Protein AF-A0A7J2HLM6-F1 (afdb_monomer_lite)

Radius of gyration: 28.19 Å; chains: 1; bounding box: 65×28×73 Å

Secondary structure (DSSP, 8-state):
-PPPPPHHHHHHHHHHHHHHHHHHHHHHTT--SSPPHHHHHHHHHHHHHHHHHHHHHHHHHTT-HHHHHHHHHHHHHHHHHHHHH-TT-HHHHHHHHHHHHHHHHHHHHTGGGSPPP-HHHHHHHHHHHHHHHHHHHHHHHHHTSPPHHHHHHHHHHHHHHHT-GGGGGGGTS-S---TT-TTTHHHHHHHHHHHHHHHT-HHHHTT-SSHHHHHHHHHHHHHHHT-HHHHTT---HHHHHHHHHHHHHTT-

pLDDT: mean 89.29, std 11.07, range [42.19, 98.69]

Structure (mmCIF, N/CA/C/O backbone):
data_AF-A0A7J2HLM6-F1
#
_entry.id   AF-A0A7J2HLM6-F1
#
loop_
_atom_site.group_PDB
_atom_site.id
_atom_site.type_symbol
_atom_site.label_atom_id
_atom_site.label_alt_id
_atom_site.label_comp_id
_atom_site.label_asym_id
_atom_site.label_entity_id
_atom_site.label_seq_id
_atom_site.pdbx_PDB_ins_code
_atom_site.Cartn_x
_atom_site.Cartn_y
_atom_site.Cartn_z
_atom_site.occupancy
_atom_site.B_iso_or_equiv
_atom_site.auth_seq_id
_atom_site.auth_comp_id
_atom_site.auth_asym_id
_atom_site.auth_atom_id
_atom_site.pdbx_PDB_model_num
ATOM 1 N N . MET A 1 1 ? -33.181 13.551 32.132 1.00 71.88 1 MET A N 1
ATOM 2 C CA . MET A 1 1 ? -32.217 13.842 33.215 1.00 71.88 1 MET A CA 1
ATOM 3 C C . MET A 1 1 ? -30.823 13.554 32.679 1.00 71.88 1 MET A C 1
ATOM 5 O O . MET A 1 1 ? -30.553 12.408 32.338 1.00 71.88 1 MET A O 1
ATOM 9 N N . ALA A 1 2 ? -29.988 14.577 32.490 1.00 76.94 2 ALA A N 1
ATOM 10 C CA . ALA A 1 2 ? -28.619 14.379 32.018 1.00 76.94 2 ALA A CA 1
ATOM 11 C C . ALA A 1 2 ? -27.806 13.699 33.130 1.00 76.94 2 ALA A C 1
ATOM 13 O O . ALA A 1 2 ? -27.741 14.218 34.244 1.00 76.94 2 ALA A O 1
ATOM 14 N N . ARG A 1 3 ? -27.237 12.515 32.865 1.00 87.50 3 ARG A N 1
ATOM 15 C CA . ARG A 1 3 ? -26.318 11.868 33.812 1.00 87.50 3 ARG A CA 1
ATOM 16 C C . ARG A 1 3 ? -24.961 12.552 33.725 1.00 87.50 3 ARG A C 1
ATOM 18 O O . ARG A 1 3 ? -24.439 12.738 32.630 1.00 87.50 3 ARG A O 1
ATOM 25 N N . TYR A 1 4 ? -24.384 12.871 34.877 1.00 95.44 4 TYR A N 1
ATOM 26 C CA . TYR A 1 4 ? -23.007 13.341 34.955 1.00 95.44 4 TYR A CA 1
ATOM 27 C C . TYR A 1 4 ? -22.050 12.231 34.494 1.00 95.44 4 TYR A C 1
ATOM 29 O O . TYR A 1 4 ? -22.127 11.102 34.984 1.00 95.44 4 TYR A O 1
ATOM 37 N N . ILE A 1 5 ? -21.177 12.540 33.534 1.00 96.62 5 ILE A N 1
ATOM 38 C CA . ILE A 1 5 ? -20.181 11.599 33.010 1.00 96.62 5 ILE A CA 1
ATOM 39 C C . ILE A 1 5 ? -18.924 11.697 33.885 1.00 96.62 5 ILE A C 1
ATOM 41 O O . ILE A 1 5 ? -18.374 12.792 34.019 1.00 96.62 5 ILE A O 1
ATOM 45 N N . PRO A 1 6 ? -18.431 10.591 34.472 1.00 97.06 6 PRO A N 1
ATOM 46 C CA . PRO A 1 6 ? -17.164 10.589 35.192 1.00 97.06 6 PRO A CA 1
ATOM 47 C C . PRO A 1 6 ? -16.022 11.134 34.326 1.00 97.06 6 PRO A C 1
ATOM 49 O O . PRO A 1 6 ? -15.869 10.732 33.172 1.00 97.06 6 PRO A O 1
ATOM 52 N N . ALA A 1 7 ? -15.168 11.988 34.895 1.00 97.19 7 ALA A N 1
ATOM 53 C CA . ALA A 1 7 ? -14.055 12.610 34.167 1.00 97.19 7 ALA A CA 1
ATOM 54 C C . ALA A 1 7 ? -13.120 11.580 33.496 1.00 97.19 7 ALA A C 1
ATOM 56 O O . ALA A 1 7 ? -12.618 11.808 32.399 1.00 97.19 7 ALA A O 1
ATOM 57 N N . SER A 1 8 ? -12.940 10.410 34.118 1.00 96.06 8 SER A N 1
ATOM 58 C CA . SER A 1 8 ? -12.154 9.300 33.558 1.00 96.06 8 SER A CA 1
ATOM 59 C C . SER A 1 8 ? -12.780 8.695 32.296 1.00 96.06 8 SER A C 1
ATOM 61 O O . SER A 1 8 ? -12.057 8.381 31.354 1.00 96.06 8 SER A O 1
ATOM 63 N N . LEU A 1 9 ? -14.111 8.580 32.232 1.00 96.25 9 LEU A N 1
ATOM 64 C CA . LEU A 1 9 ? -14.810 8.151 31.017 1.00 96.25 9 LEU A CA 1
ATOM 65 C C . LEU A 1 9 ? -14.769 9.232 29.934 1.00 96.25 9 LEU A C 1
ATOM 67 O O . LEU A 1 9 ? -14.608 8.907 28.761 1.00 96.25 9 LEU A O 1
ATOM 71 N N . MET A 1 10 ? -14.842 10.509 30.320 1.00 97.31 10 MET A N 1
ATOM 72 C CA . MET A 1 10 ? -14.692 11.618 29.376 1.00 97.31 10 MET A CA 1
ATOM 73 C C . MET A 1 10 ? -13.304 11.621 28.717 1.00 97.31 10 MET A C 1
ATOM 75 O O . MET A 1 10 ? -13.200 11.810 27.508 1.00 97.31 10 MET A O 1
ATOM 79 N N . ALA A 1 11 ? -12.241 11.334 29.476 1.00 96.31 11 ALA A N 1
ATOM 80 C CA . ALA A 1 11 ? -10.895 11.187 28.921 1.00 96.31 11 ALA A CA 1
ATOM 81 C C . ALA A 1 11 ? -10.819 10.062 27.871 1.00 96.31 11 ALA A C 1
ATOM 83 O O . ALA A 1 11 ? -10.250 10.261 26.800 1.00 96.31 11 ALA A O 1
ATOM 84 N N . ILE A 1 12 ? -11.449 8.908 28.135 1.00 95.81 12 ILE A N 1
ATOM 85 C CA . ILE A 1 12 ? -11.520 7.795 27.171 1.00 95.81 12 ILE A CA 1
ATOM 86 C C . ILE A 1 12 ? -12.251 8.224 25.892 1.00 95.81 12 ILE A C 1
ATOM 88 O O . ILE A 1 12 ? -11.757 7.970 24.795 1.00 95.81 12 ILE A O 1
ATOM 92 N N . VAL A 1 13 ? -13.393 8.908 26.021 1.00 97.31 13 VAL A N 1
ATOM 93 C CA . VAL A 1 13 ? -14.163 9.426 24.877 1.00 97.31 13 VAL A CA 1
ATOM 94 C C . VAL A 1 13 ? -13.301 10.338 24.006 1.00 97.31 13 VAL A C 1
ATOM 96 O O . VAL A 1 13 ? -13.258 10.153 22.792 1.00 97.31 13 VAL A O 1
ATOM 99 N N . LEU A 1 14 ? -12.588 11.291 24.612 1.00 97.00 14 LEU A N 1
ATOM 100 C CA . LEU A 1 14 ? -11.733 12.225 23.878 1.00 97.00 14 LEU A CA 1
ATOM 101 C C . LEU A 1 14 ? -10.601 11.506 23.138 1.00 97.00 14 LEU A C 1
ATOM 103 O O . LEU A 1 14 ? -10.357 11.806 21.974 1.00 97.00 14 LEU A O 1
ATOM 107 N N . ILE A 1 15 ? -9.956 10.524 23.775 1.00 95.50 15 ILE A N 1
ATOM 108 C CA . ILE A 1 15 ? -8.895 9.723 23.146 1.00 95.50 15 ILE A CA 1
ATOM 109 C C . ILE A 1 15 ? -9.439 8.937 21.950 1.00 95.50 15 ILE A C 1
ATOM 111 O O . ILE A 1 15 ? -8.809 8.901 20.894 1.00 95.50 15 ILE A O 1
ATOM 115 N N . PHE A 1 16 ? -10.616 8.328 22.093 1.00 96.00 16 PHE A N 1
ATOM 116 C CA . PHE A 1 16 ? -11.238 7.554 21.022 1.00 96.00 16 PHE A CA 1
ATOM 117 C C . PHE A 1 16 ? -11.632 8.450 19.845 1.00 96.00 16 PHE A C 1
ATOM 119 O O . PHE A 1 16 ? -11.322 8.123 18.703 1.00 96.00 16 PHE A O 1
ATOM 126 N N . LEU A 1 17 ? -12.247 9.607 20.102 1.00 96.44 17 LEU A N 1
ATOM 127 C CA . LEU A 1 17 ? -12.588 10.562 19.045 1.00 96.44 17 LEU A CA 1
ATOM 128 C C . LEU A 1 17 ? -11.339 11.103 18.346 1.00 96.44 17 LEU A C 1
ATOM 130 O O . LEU A 1 17 ? -11.288 11.099 17.118 1.00 96.44 17 LEU A O 1
ATOM 134 N N . ALA A 1 18 ? -10.316 11.499 19.109 1.00 95.50 18 ALA A N 1
ATOM 135 C CA . ALA A 1 18 ? -9.051 11.969 18.556 1.00 95.50 18 ALA A CA 1
ATOM 136 C C . ALA A 1 18 ? -8.409 10.907 17.655 1.00 95.50 18 ALA A C 1
ATOM 138 O O . ALA A 1 18 ? -7.964 11.231 16.559 1.00 95.50 18 ALA A O 1
ATOM 139 N N . ARG A 1 19 ? -8.427 9.632 18.063 1.00 92.25 19 ARG A N 1
ATOM 140 C CA . ARG A 1 19 ? -7.933 8.521 17.239 1.00 92.25 19 ARG A CA 1
ATOM 141 C C . ARG A 1 19 ? -8.772 8.267 15.996 1.00 92.25 19 ARG A C 1
ATOM 143 O O . ARG A 1 19 ? -8.201 8.088 14.928 1.00 92.25 19 ARG A O 1
ATOM 150 N N . GLY A 1 20 ? -10.098 8.265 16.110 1.00 91.75 20 GLY A N 1
ATOM 151 C CA . GLY A 1 20 ? -10.986 8.077 14.961 1.00 91.75 20 GLY A CA 1
ATOM 152 C C . GLY A 1 20 ? -10.791 9.161 13.896 1.00 91.75 20 GLY A C 1
ATOM 153 O O . GLY A 1 20 ? -10.736 8.844 12.707 1.00 91.75 20 GLY A O 1
ATOM 154 N N . ILE A 1 21 ? -10.626 10.416 14.332 1.00 93.06 21 ILE A N 1
ATOM 155 C CA . ILE A 1 21 ? -10.331 11.569 13.469 1.00 93.06 21 ILE A CA 1
ATOM 156 C C . ILE A 1 21 ? -8.915 11.478 12.904 1.00 93.06 21 ILE A C 1
ATOM 158 O O . ILE A 1 21 ? -8.738 11.674 11.709 1.00 93.06 21 ILE A O 1
ATOM 162 N N . TYR A 1 22 ? -7.919 11.159 13.735 1.00 92.00 22 TYR A N 1
ATOM 163 C CA . TYR A 1 22 ? -6.534 11.000 13.296 1.00 92.00 22 TYR A CA 1
ATOM 164 C C . TYR A 1 22 ? -6.423 9.944 12.198 1.00 92.00 22 TYR A C 1
ATOM 166 O O . TYR A 1 22 ? -5.854 10.227 11.155 1.00 92.00 22 TYR A O 1
ATOM 174 N N . TRP A 1 23 ? -7.040 8.772 12.376 1.00 87.25 23 TRP A N 1
ATOM 175 C CA . TRP A 1 23 ? -7.075 7.742 11.340 1.00 87.25 23 TRP A CA 1
ATOM 176 C C . TRP A 1 23 ? -7.741 8.239 10.055 1.00 87.25 23 TRP A C 1
ATOM 178 O O . TRP A 1 23 ? -7.174 8.064 8.981 1.00 87.25 23 TRP A O 1
ATOM 188 N N . ALA A 1 24 ? -8.894 8.909 10.152 1.00 88.19 24 ALA A N 1
ATOM 189 C CA . ALA A 1 24 ? -9.566 9.469 8.980 1.00 88.19 24 ALA A CA 1
ATOM 190 C C . ALA A 1 24 ? -8.690 10.503 8.251 1.00 88.19 24 ALA A C 1
ATOM 192 O O . ALA A 1 24 ? -8.602 10.472 7.028 1.00 88.19 24 ALA A O 1
ATOM 193 N N . TYR A 1 25 ? -8.010 11.377 8.997 1.00 89.62 25 TYR A N 1
ATOM 194 C CA . TYR A 1 25 ? -7.119 12.407 8.466 1.00 89.62 25 TYR A CA 1
ATOM 195 C C . TYR A 1 25 ? -5.863 11.806 7.826 1.00 89.62 25 TYR A C 1
ATOM 197 O O . TYR A 1 25 ? -5.583 12.059 6.657 1.00 89.62 25 TYR A O 1
ATOM 205 N N . THR A 1 26 ? -5.135 10.960 8.561 1.00 83.00 26 THR A N 1
ATOM 206 C CA . THR A 1 26 ? -3.913 10.309 8.078 1.00 83.00 26 THR A CA 1
ATOM 207 C C . THR A 1 26 ? -4.185 9.526 6.812 1.00 83.00 26 THR A C 1
ATOM 209 O O . THR A 1 26 ? -3.366 9.561 5.904 1.00 83.00 26 THR A O 1
ATOM 212 N N . PHE A 1 27 ? -5.332 8.854 6.724 1.00 80.25 27 PHE A N 1
ATOM 213 C CA . PHE A 1 27 ? -5.693 8.167 5.501 1.00 80.25 27 PHE A CA 1
ATOM 214 C C . PHE A 1 27 ? -6.235 9.088 4.399 1.00 80.25 27 PHE A C 1
ATOM 216 O O . PHE A 1 27 ? -6.052 8.772 3.228 1.00 80.25 27 PHE A O 1
ATOM 223 N N . SER A 1 28 ? -6.856 10.227 4.730 1.00 80.94 28 SER A N 1
ATOM 224 C CA . SER A 1 28 ? -7.301 11.187 3.711 1.00 80.94 28 SER A CA 1
ATOM 225 C C . SER A 1 28 ? -6.143 11.745 2.881 1.00 80.94 28 SER A C 1
ATOM 227 O O . SER A 1 28 ? -6.300 11.948 1.682 1.00 80.94 28 SER A O 1
ATOM 229 N N . ASP A 1 29 ? -4.958 11.869 3.488 1.00 77.19 29 ASP A N 1
ATOM 230 C CA . ASP A 1 29 ? -3.729 12.300 2.815 1.00 77.19 29 ASP A CA 1
ATOM 231 C C . ASP A 1 29 ? -3.226 11.305 1.749 1.00 77.19 29 ASP A C 1
ATOM 233 O O . ASP A 1 29 ? -2.268 11.621 1.039 1.00 77.19 29 ASP A O 1
ATOM 237 N N . TYR A 1 30 ? -3.809 10.104 1.651 1.00 70.56 30 TYR A N 1
ATOM 238 C CA . TYR A 1 30 ? -3.483 9.122 0.611 1.00 70.56 30 TYR A CA 1
ATOM 239 C C . TYR A 1 30 ? -4.348 9.266 -0.645 1.00 70.56 30 TYR A C 1
ATOM 241 O O . TYR A 1 30 ? -4.050 8.614 -1.641 1.00 70.56 30 TYR A O 1
ATOM 249 N N . PHE A 1 31 ? -5.388 10.104 -0.625 1.00 71.12 31 PHE A N 1
ATOM 250 C CA . PHE A 1 31 ? -6.245 10.309 -1.789 1.00 71.12 31 PHE A CA 1
ATOM 251 C C . PHE A 1 31 ? -5.859 11.580 -2.537 1.00 71.12 31 PHE A C 1
ATOM 253 O O . PHE A 1 31 ? -6.086 12.693 -2.061 1.00 71.12 31 PHE A O 1
ATOM 260 N N . GLU A 1 32 ? -5.329 11.411 -3.744 1.00 69.62 32 GLU A N 1
ATOM 261 C CA . GLU A 1 32 ? -5.215 12.484 -4.728 1.00 69.62 32 GLU A CA 1
ATOM 262 C C . GLU A 1 32 ? -6.253 12.269 -5.837 1.00 69.62 32 GLU A C 1
ATOM 264 O O . GLU A 1 32 ? -6.505 11.151 -6.272 1.00 69.62 32 GLU A O 1
ATOM 269 N N . SER A 1 33 ? -6.900 13.351 -6.275 1.00 64.75 33 SER A N 1
ATOM 270 C CA . SER A 1 33 ? -7.858 13.318 -7.387 1.00 64.75 33 SER A CA 1
ATOM 271 C C . SER A 1 33 ? -7.135 13.024 -8.712 1.00 64.75 33 SER A C 1
ATOM 273 O O . SER A 1 33 ? -6.090 13.636 -8.949 1.00 64.75 33 SER A O 1
ATOM 275 N N . PRO A 1 34 ? -7.722 12.241 -9.644 1.00 70.00 34 PRO A N 1
ATOM 276 C CA . PRO A 1 34 ? -9.113 11.762 -9.683 1.00 70.00 34 PRO A CA 1
ATOM 277 C C . PRO A 1 34 ? -9.361 10.426 -8.963 1.00 70.00 34 PRO A C 1
ATOM 279 O O . PRO A 1 34 ? -8.534 9.529 -9.004 1.00 70.00 34 PRO A O 1
ATOM 282 N N . TRP A 1 35 ? -10.553 10.292 -8.369 1.00 64.31 35 TRP A N 1
ATOM 283 C CA . TRP A 1 35 ? -10.978 9.095 -7.637 1.00 64.31 35 TRP A CA 1
ATOM 284 C C . TRP A 1 35 ? -11.283 7.926 -8.580 1.00 64.31 35 TRP A C 1
ATOM 286 O O . TRP A 1 35 ? -12.197 8.010 -9.407 1.00 64.31 35 TRP A O 1
ATOM 296 N N . GLU A 1 36 ? -10.588 6.811 -8.404 1.00 71.44 36 GLU A N 1
ATOM 297 C CA . GLU A 1 36 ? -10.887 5.539 -9.051 1.00 71.44 36 GLU A CA 1
ATOM 298 C C . GLU A 1 36 ? -11.655 4.591 -8.113 1.00 71.44 36 GLU A C 1
ATOM 300 O O . GLU A 1 36 ? -11.821 4.829 -6.916 1.00 71.44 36 GLU A O 1
ATOM 305 N N . PHE A 1 37 ? -12.148 3.469 -8.648 1.00 71.25 37 PHE A N 1
ATOM 306 C CA . PHE A 1 37 ? -12.890 2.473 -7.862 1.00 71.25 37 PHE A CA 1
ATOM 307 C C . PHE A 1 37 ? -12.094 1.961 -6.647 1.00 71.25 37 PHE A C 1
ATOM 309 O O . PHE A 1 37 ? -12.677 1.704 -5.593 1.00 71.25 37 PHE A O 1
ATOM 316 N N . GLY A 1 38 ? -10.765 1.857 -6.773 1.00 69.81 38 GLY A N 1
ATOM 317 C CA . GLY A 1 38 ? -9.878 1.498 -5.664 1.00 69.81 38 GLY A CA 1
ATOM 318 C C . GLY A 1 38 ? -9.973 2.481 -4.497 1.00 69.81 38 GLY A C 1
ATOM 319 O O . GLY A 1 38 ? -10.054 2.054 -3.345 1.00 69.81 38 GLY A O 1
ATOM 320 N N . ASP A 1 39 ? -10.087 3.777 -4.785 1.00 73.56 39 ASP A N 1
ATOM 321 C CA . ASP A 1 39 ? -10.144 4.814 -3.757 1.00 73.56 39 ASP A CA 1
ATOM 322 C C . ASP A 1 39 ? -11.441 4.746 -2.951 1.00 73.56 39 ASP A C 1
ATOM 324 O O . ASP A 1 39 ? -11.434 4.952 -1.740 1.00 73.56 39 ASP A O 1
ATOM 328 N N . ILE A 1 40 ? -12.553 4.368 -3.590 1.00 80.31 40 ILE A N 1
ATOM 329 C CA . ILE A 1 40 ? -13.834 4.150 -2.903 1.00 80.31 40 ILE A CA 1
ATOM 330 C C . ILE A 1 40 ? -13.715 2.995 -1.904 1.00 80.31 40 ILE A C 1
ATOM 332 O O . ILE A 1 40 ? -14.196 3.101 -0.775 1.00 80.31 40 ILE A O 1
ATOM 336 N N . VAL A 1 41 ? -13.066 1.893 -2.294 1.00 78.94 41 VAL A N 1
ATOM 337 C CA . VAL A 1 41 ? -12.871 0.729 -1.414 1.00 78.94 41 VAL A CA 1
ATOM 338 C C . VAL A 1 41 ? -11.993 1.099 -0.219 1.00 78.94 41 VAL A C 1
ATOM 340 O O . VAL A 1 41 ? -12.332 0.770 0.920 1.00 78.94 41 VAL A O 1
ATOM 343 N N . VAL A 1 42 ? -10.904 1.833 -0.453 1.00 78.81 42 VAL A N 1
ATOM 344 C CA . VAL A 1 42 ? -10.025 2.313 0.622 1.00 78.81 42 VAL A CA 1
ATOM 345 C C . VAL A 1 42 ? -10.767 3.310 1.521 1.00 78.81 42 VAL A C 1
ATOM 347 O O . VAL A 1 42 ? -10.678 3.210 2.742 1.00 78.81 42 VAL A O 1
ATOM 350 N N . LEU A 1 43 ? -11.582 4.211 0.967 1.00 83.19 43 LEU A N 1
ATOM 351 C CA . LEU A 1 43 ? -12.401 5.146 1.744 1.00 83.19 43 LEU A CA 1
ATOM 352 C C . LEU A 1 43 ? -13.399 4.415 2.646 1.00 83.19 43 LEU A C 1
ATOM 354 O O . LEU A 1 43 ? -13.520 4.739 3.828 1.00 83.19 43 LEU A O 1
ATOM 358 N N . LEU A 1 44 ? -14.081 3.394 2.123 1.00 83.50 44 LEU A N 1
ATOM 359 C CA . LEU A 1 44 ? -14.974 2.547 2.915 1.00 83.50 44 LEU A CA 1
ATOM 360 C C . LEU A 1 44 ? -14.219 1.836 4.039 1.00 83.50 44 LEU A C 1
ATOM 362 O O . LEU A 1 44 ? -14.700 1.807 5.172 1.00 83.50 44 LEU A O 1
ATOM 366 N N . PHE A 1 45 ? -13.024 1.315 3.756 1.00 82.50 45 PHE A N 1
ATOM 367 C CA . PHE A 1 45 ? -12.162 0.707 4.765 1.00 82.50 45 PHE A CA 1
ATOM 368 C C . PHE A 1 45 ? -11.828 1.698 5.889 1.00 82.50 45 PHE A C 1
ATOM 370 O O . PHE A 1 45 ? -11.988 1.370 7.065 1.00 82.50 45 PHE A O 1
ATOM 377 N N . ILE A 1 46 ? -11.448 2.930 5.548 1.00 85.31 46 ILE A N 1
ATOM 378 C CA . ILE A 1 46 ? -11.125 3.987 6.518 1.00 85.31 46 ILE A CA 1
ATOM 379 C C . ILE A 1 46 ? -12.337 4.336 7.371 1.00 85.31 46 ILE A C 1
ATOM 381 O O . ILE A 1 46 ? -12.228 4.408 8.593 1.00 85.31 46 ILE A O 1
ATOM 385 N N . LEU A 1 47 ? -13.506 4.510 6.751 1.00 87.06 47 LEU A N 1
ATOM 386 C CA . LEU A 1 47 ? -14.742 4.806 7.471 1.00 87.06 47 LEU A CA 1
ATOM 387 C C . LEU A 1 47 ? -15.096 3.689 8.454 1.00 87.06 47 LEU A C 1
ATOM 389 O O . LEU A 1 47 ? -15.480 3.973 9.590 1.00 87.06 47 LEU A O 1
ATOM 393 N N . VAL A 1 48 ? -14.916 2.427 8.057 1.00 87.69 48 VAL A N 1
ATOM 394 C CA . VAL A 1 48 ? -15.120 1.277 8.942 1.00 87.69 48 VAL A CA 1
ATOM 395 C C . VAL A 1 48 ? -14.127 1.312 10.108 1.00 87.69 48 VAL A C 1
ATOM 397 O O . VAL A 1 48 ? -14.556 1.232 11.260 1.00 87.69 48 VAL A O 1
ATOM 400 N N . VAL A 1 49 ? -12.834 1.523 9.848 1.00 87.12 49 VAL A N 1
ATOM 401 C CA . VAL A 1 49 ? -11.797 1.610 10.891 1.00 87.12 49 VAL A CA 1
ATOM 402 C C . VAL A 1 49 ? -12.066 2.761 11.865 1.00 87.12 49 VAL A C 1
ATOM 404 O O . VAL A 1 49 ? -12.090 2.551 13.077 1.00 87.12 49 VAL A O 1
ATOM 407 N N . SER A 1 50 ? -12.357 3.964 11.368 1.00 90.25 50 SER A N 1
ATOM 408 C CA . SER A 1 50 ? -12.703 5.120 12.202 1.00 90.25 50 SER A CA 1
ATOM 409 C C . SER A 1 50 ? -13.989 4.893 13.002 1.00 90.25 50 SER A C 1
ATOM 411 O O . SER A 1 50 ? -14.077 5.307 14.163 1.00 90.25 50 SER A O 1
ATOM 413 N N . SER A 1 51 ? -14.977 4.189 12.438 1.00 91.38 51 SER A N 1
ATOM 414 C CA . SER A 1 51 ? -16.228 3.882 13.142 1.00 91.38 51 SER A CA 1
ATOM 415 C C . SER A 1 51 ? -16.006 3.018 14.387 1.00 91.38 51 SER A C 1
ATOM 417 O O . SER A 1 51 ? -16.693 3.224 15.392 1.00 91.38 51 SER A O 1
ATOM 419 N N . PHE A 1 52 ? -14.995 2.139 14.387 1.00 91.69 52 PHE A N 1
ATOM 420 C CA . PHE A 1 52 ? -14.646 1.337 15.561 1.00 91.69 52 PHE A CA 1
ATOM 421 C C . PHE A 1 52 ? -14.173 2.172 16.755 1.00 91.69 52 PHE A C 1
ATOM 423 O O . PHE A 1 52 ? -14.241 1.691 17.881 1.00 91.69 52 PHE A O 1
ATOM 430 N N . TYR A 1 53 ? -13.760 3.425 16.547 1.00 94.50 53 TYR A N 1
ATOM 431 C CA . TYR A 1 53 ? -13.413 4.359 17.621 1.00 94.50 53 TYR A CA 1
ATOM 432 C C . TYR A 1 53 ? -14.570 5.294 17.984 1.00 94.50 53 TYR A C 1
ATOM 434 O O . TYR A 1 53 ? -14.834 5.546 19.162 1.00 94.50 53 TYR A O 1
ATOM 442 N N . ILE A 1 54 ? -15.310 5.771 16.981 1.00 94.81 54 ILE A N 1
ATOM 443 C CA . ILE A 1 54 ? -16.410 6.722 17.181 1.00 94.81 54 ILE A CA 1
ATOM 444 C C . ILE A 1 54 ? -17.613 6.045 17.861 1.00 94.81 54 ILE A C 1
ATOM 446 O O . ILE A 1 54 ? -18.207 6.617 18.776 1.00 94.81 54 ILE A O 1
ATOM 450 N N . ILE A 1 55 ? -17.965 4.812 17.478 1.00 95.38 55 ILE A N 1
ATOM 451 C CA . ILE A 1 55 ? -19.136 4.102 18.023 1.00 95.38 55 ILE A CA 1
ATOM 452 C C . ILE A 1 55 ? -19.000 3.820 19.533 1.00 95.38 55 ILE A C 1
ATOM 454 O O . ILE A 1 55 ? -19.941 4.143 20.270 1.00 95.38 55 ILE A O 1
ATOM 458 N N . PRO A 1 56 ? -17.876 3.276 20.050 1.00 96.12 56 PRO A N 1
ATOM 459 C CA . PRO A 1 56 ? -17.700 3.114 21.490 1.00 96.12 56 PRO A CA 1
ATOM 460 C C . PRO A 1 56 ? -17.732 4.446 22.239 1.00 96.12 56 PRO A C 1
ATOM 462 O O . PRO A 1 56 ? -18.375 4.522 23.283 1.00 96.12 56 PRO A O 1
ATOM 465 N N . ALA A 1 57 ? -17.112 5.502 21.696 1.00 96.88 57 ALA A N 1
ATOM 466 C CA . ALA A 1 57 ? -17.133 6.835 22.298 1.00 96.88 57 ALA A CA 1
ATOM 467 C C . ALA A 1 57 ? -18.569 7.362 22.459 1.00 96.88 57 ALA A C 1
ATOM 469 O O . ALA A 1 57 ? -18.958 7.785 23.549 1.00 96.88 57 ALA A O 1
ATOM 470 N N . MET A 1 58 ? -19.392 7.247 21.412 1.00 96.06 58 MET A N 1
ATOM 471 C CA . MET A 1 58 ? -20.811 7.612 21.469 1.00 96.06 58 MET A CA 1
ATOM 472 C C . MET A 1 58 ? -21.593 6.747 22.465 1.00 96.06 58 MET A C 1
ATOM 474 O O . MET A 1 58 ? -22.431 7.261 23.205 1.00 96.06 58 MET A O 1
ATOM 478 N N . GLY A 1 59 ? -21.298 5.446 22.535 1.00 95.50 59 GLY A N 1
ATOM 479 C CA . GLY A 1 59 ? -21.894 4.552 23.528 1.00 95.50 59 GLY A CA 1
ATOM 480 C C . GLY A 1 59 ? -21.533 4.931 24.966 1.00 95.50 59 GLY A C 1
ATOM 481 O O . GLY A 1 59 ? -22.405 4.919 25.834 1.00 95.50 59 GLY A O 1
ATOM 482 N N . ILE A 1 60 ? -20.281 5.327 25.218 1.00 96.69 60 ILE A N 1
ATOM 483 C CA . ILE A 1 60 ? -19.832 5.812 26.529 1.00 96.69 60 ILE A CA 1
ATOM 484 C C . ILE A 1 60 ? -20.528 7.126 26.880 1.00 96.69 60 ILE A C 1
ATOM 486 O O . ILE A 1 60 ? -21.061 7.232 27.978 1.00 96.69 60 ILE A O 1
ATOM 490 N N . LEU A 1 61 ? -20.617 8.089 25.958 1.00 96.12 61 LEU A N 1
ATOM 491 C CA . LEU A 1 61 ? -21.323 9.357 26.195 1.00 96.12 61 LEU A CA 1
ATOM 492 C C . LEU A 1 61 ? -22.796 9.160 26.581 1.00 96.12 61 LEU A C 1
ATOM 494 O O . LEU A 1 61 ? -23.342 9.911 27.386 1.00 96.12 61 LEU A O 1
ATOM 498 N N . GLN A 1 62 ? -23.437 8.136 26.021 1.00 95.38 62 GLN A N 1
ATOM 499 C CA . GLN A 1 62 ? -24.831 7.802 26.304 1.00 95.38 62 GLN A CA 1
ATOM 500 C C . GLN A 1 62 ? -25.008 6.867 27.516 1.00 95.38 62 GLN A C 1
ATOM 502 O O . GLN A 1 62 ? -26.142 6.542 27.873 1.00 95.38 62 GLN A O 1
ATOM 507 N N . GLY A 1 63 ? -23.922 6.400 28.142 1.00 95.44 63 GLY A N 1
ATOM 508 C CA . GLY A 1 63 ? -23.971 5.411 29.223 1.00 95.44 63 GLY A CA 1
ATOM 509 C C . GLY A 1 63 ? -24.533 4.055 28.792 1.00 95.44 63 GLY A C 1
ATOM 510 O O . GLY A 1 63 ? -25.182 3.374 29.587 1.00 95.44 63 GLY A O 1
ATOM 511 N N . ARG A 1 64 ? -24.312 3.663 27.534 1.00 96.06 64 ARG A N 1
ATOM 512 C CA . ARG A 1 64 ? -24.806 2.413 26.939 1.00 96.06 64 ARG A CA 1
ATOM 513 C C . ARG A 1 64 ? -23.807 1.277 27.099 1.00 96.06 64 ARG A C 1
ATOM 515 O O . ARG A 1 64 ? -22.599 1.465 26.944 1.00 96.06 64 ARG A O 1
ATOM 522 N N . LYS A 1 65 ? -24.311 0.068 27.350 1.00 94.56 65 LYS A N 1
ATOM 523 C CA . LYS A 1 65 ? -23.468 -1.098 27.644 1.00 94.56 65 LYS A CA 1
ATOM 524 C C . LYS A 1 65 ? -22.642 -1.557 26.442 1.00 94.56 65 LYS A C 1
ATOM 526 O O . LYS A 1 65 ? -21.522 -2.023 26.637 1.00 94.56 65 LYS A O 1
ATOM 531 N N . TYR A 1 66 ? -23.135 -1.383 25.208 1.00 94.81 66 TYR A N 1
ATOM 532 C CA . TYR A 1 66 ? -22.319 -1.666 24.018 1.00 94.81 66 TYR A CA 1
ATOM 533 C C . TYR A 1 66 ? -21.063 -0.788 23.974 1.00 94.81 66 TYR A C 1
ATOM 535 O O . TYR A 1 66 ? -20.008 -1.277 23.590 1.00 94.81 66 TYR A O 1
ATOM 543 N N . GLY A 1 67 ? -21.142 0.477 24.412 1.00 95.31 67 GLY A N 1
ATOM 544 C CA . GLY A 1 67 ? -19.996 1.387 24.421 1.00 95.31 67 GLY A CA 1
ATOM 545 C C . GLY A 1 67 ? -18.856 0.849 25.281 1.00 95.31 67 GLY A C 1
ATOM 546 O O . GLY A 1 67 ? -17.712 0.816 24.843 1.00 95.31 67 GLY A O 1
ATOM 547 N N . TYR A 1 68 ? -19.197 0.329 26.463 1.00 95.94 68 TYR A N 1
ATOM 548 C CA . TYR A 1 68 ? -18.260 -0.347 27.359 1.00 95.94 68 TYR A CA 1
ATOM 549 C C . TYR A 1 68 ? -17.614 -1.582 26.717 1.00 95.94 68 TYR A C 1
ATOM 551 O O . TYR A 1 68 ? -16.389 -1.690 26.687 1.00 95.94 68 TYR A O 1
ATOM 559 N N . TYR A 1 69 ? -18.419 -2.511 26.187 1.00 95.12 69 TYR A N 1
ATOM 560 C CA . TYR A 1 69 ? -17.890 -3.759 25.629 1.00 95.12 69 TYR A CA 1
ATOM 561 C C . TYR A 1 69 ? -17.043 -3.533 24.379 1.00 95.12 69 TYR A C 1
ATOM 563 O O . TYR A 1 69 ? -15.990 -4.150 24.242 1.00 95.12 69 TYR A O 1
ATOM 571 N N . LEU A 1 70 ? -17.463 -2.628 23.493 1.00 94.38 70 LEU A N 1
ATOM 572 C CA . LEU A 1 70 ? -16.684 -2.302 22.304 1.00 94.38 70 LEU A CA 1
ATOM 573 C C . LEU A 1 70 ? -15.391 -1.575 22.659 1.00 94.38 70 LEU A C 1
ATOM 575 O O . LEU A 1 70 ? -14.365 -1.867 22.061 1.00 94.38 70 LEU A O 1
ATOM 579 N N . ALA A 1 71 ? -15.404 -0.683 23.653 1.00 95.88 71 ALA A N 1
ATOM 580 C CA . ALA A 1 71 ? -14.178 -0.035 24.103 1.00 95.88 71 ALA A CA 1
ATOM 581 C C . ALA A 1 71 ? -13.179 -1.053 24.674 1.00 95.88 71 ALA A C 1
ATOM 583 O O . ALA A 1 71 ? -12.003 -1.008 24.323 1.00 95.88 71 ALA A O 1
ATOM 584 N N . LEU A 1 72 ? -13.640 -2.017 25.481 1.00 95.19 72 LEU A N 1
ATOM 585 C CA . LEU A 1 72 ? -12.787 -3.106 25.971 1.00 95.19 72 LEU A CA 1
ATOM 586 C C . LEU A 1 72 ? -12.235 -3.974 24.837 1.00 95.19 72 LEU A C 1
ATOM 588 O O . LEU A 1 72 ? -11.051 -4.311 24.846 1.00 95.19 72 LEU A O 1
ATOM 592 N N . PHE A 1 73 ? -13.082 -4.331 23.871 1.00 93.12 73 PHE A N 1
ATOM 593 C CA . PHE A 1 73 ? -12.683 -5.106 22.701 1.00 93.12 73 PHE A CA 1
ATOM 594 C C . PHE A 1 73 ? -11.602 -4.379 21.892 1.00 93.12 73 PHE A C 1
ATOM 596 O O . PHE A 1 73 ? -10.551 -4.955 21.623 1.00 93.12 73 PHE A O 1
ATOM 603 N N . MET A 1 74 ? -11.809 -3.095 21.594 1.00 93.56 74 MET A N 1
ATOM 604 C CA . MET A 1 74 ? -10.846 -2.285 20.846 1.00 93.56 74 MET A CA 1
ATOM 605 C C . MET A 1 74 ? -9.512 -2.146 21.577 1.00 93.56 74 MET A C 1
ATOM 607 O O . MET A 1 74 ? -8.467 -2.391 20.981 1.00 93.56 74 MET A O 1
ATOM 611 N N . LEU A 1 75 ? -9.527 -1.847 22.879 1.00 93.25 75 LEU A N 1
ATOM 612 C CA . LEU A 1 75 ? -8.296 -1.769 23.676 1.00 93.25 75 LEU A CA 1
ATOM 613 C C . LEU A 1 75 ? -7.535 -3.103 23.701 1.00 93.25 75 LEU A C 1
ATOM 615 O O . LEU A 1 75 ? -6.306 -3.111 23.726 1.00 93.25 75 LEU A O 1
ATOM 619 N N . SER A 1 76 ? -8.257 -4.225 23.665 1.00 91.19 76 SER A N 1
ATOM 620 C CA . SER A 1 76 ? -7.664 -5.567 23.650 1.00 91.19 76 SER A CA 1
ATOM 621 C C . SER A 1 76 ? -7.019 -5.909 2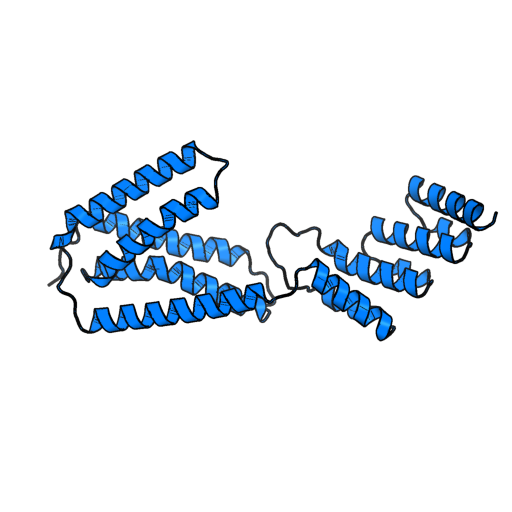2.301 1.00 91.19 76 SER A C 1
ATOM 623 O O . SER A 1 76 ? -6.023 -6.626 22.278 1.00 91.19 76 SER A O 1
ATOM 625 N N . LEU A 1 77 ? -7.545 -5.386 21.187 1.00 89.81 77 LEU A N 1
ATOM 626 C CA . LEU A 1 77 ? -6.962 -5.560 19.850 1.00 89.81 77 LEU A CA 1
ATOM 627 C C . LEU A 1 77 ? -5.737 -4.673 19.605 1.00 89.81 77 LEU A C 1
ATOM 629 O O . LEU A 1 77 ? -4.821 -5.069 18.885 1.00 89.81 77 LEU A O 1
ATOM 633 N N . GLU A 1 78 ? -5.694 -3.483 20.202 1.00 88.88 78 GLU A N 1
ATOM 634 C CA . GLU A 1 78 ? -4.597 -2.543 19.971 1.00 88.88 78 GLU A CA 1
ATOM 635 C C . GLU A 1 78 ? -3.262 -3.006 20.554 1.00 88.88 78 GLU A C 1
ATOM 637 O O . GLU A 1 78 ? -2.218 -2.676 19.991 1.00 88.88 78 GLU A O 1
ATOM 642 N N . ILE A 1 79 ? -3.266 -3.778 21.646 1.00 82.25 79 ILE A N 1
ATOM 643 C CA . ILE A 1 79 ? -2.027 -4.265 22.268 1.00 82.25 79 ILE A CA 1
ATOM 644 C C . ILE A 1 79 ? -1.275 -5.218 21.314 1.00 82.25 79 ILE A C 1
ATOM 646 O O . ILE A 1 79 ? -0.128 -4.912 20.974 1.00 82.25 79 ILE A O 1
ATOM 650 N N . PRO A 1 80 ? -1.879 -6.318 20.810 1.00 86.31 80 PRO A N 1
ATOM 651 C CA . PRO A 1 80 ? -1.228 -7.177 19.820 1.00 86.31 80 PRO A CA 1
ATOM 652 C C . PRO A 1 80 ? -0.869 -6.441 18.530 1.00 86.31 80 PRO A C 1
ATOM 654 O O . PRO A 1 80 ? 0.213 -6.654 17.988 1.00 86.31 80 PRO A O 1
ATOM 657 N N . LEU A 1 81 ? -1.754 -5.560 18.046 1.00 85.25 81 LEU A N 1
ATOM 658 C CA . LEU A 1 81 ? -1.530 -4.848 16.789 1.00 85.25 81 LEU A CA 1
ATOM 659 C C . LEU A 1 81 ? -0.325 -3.903 16.886 1.00 85.25 81 LEU A C 1
ATOM 661 O O . LEU A 1 81 ? 0.494 -3.848 15.973 1.00 85.25 81 LEU A O 1
ATOM 665 N N . SER A 1 82 ? -0.177 -3.205 18.014 1.00 82.25 82 SER A N 1
ATOM 666 C CA . SER A 1 82 ? 0.953 -2.300 18.253 1.00 82.25 82 SER A CA 1
ATOM 667 C C . SER A 1 82 ? 2.281 -3.056 18.351 1.00 82.25 82 SER A C 1
ATOM 669 O O . SER A 1 82 ? 3.288 -2.591 17.819 1.00 82.25 82 SER A O 1
ATOM 671 N N . LEU A 1 83 ? 2.280 -4.239 18.980 1.00 83.88 83 LEU A N 1
ATOM 672 C CA . LEU A 1 83 ? 3.449 -5.125 19.039 1.00 83.88 83 LEU A CA 1
ATOM 673 C C . LEU A 1 83 ? 3.849 -5.655 17.656 1.00 83.88 83 LEU A C 1
ATOM 675 O O . LEU A 1 83 ? 5.038 -5.783 17.374 1.00 83.88 83 LEU A O 1
ATOM 679 N N . LEU A 1 84 ? 2.866 -5.941 16.800 1.00 84.44 84 LEU A N 1
ATOM 680 C CA . LEU A 1 84 ? 3.097 -6.448 15.449 1.00 84.44 84 LEU A CA 1
ATOM 681 C C . LEU A 1 84 ? 3.618 -5.362 14.496 1.00 84.44 84 LEU A C 1
ATOM 683 O O . LEU A 1 84 ? 4.500 -5.637 13.687 1.00 84.44 84 LEU A O 1
ATOM 687 N N . LEU A 1 85 ? 3.093 -4.136 14.588 1.00 80.12 85 LEU A N 1
ATOM 688 C CA . LEU A 1 85 ? 3.418 -3.055 13.649 1.00 80.12 85 LEU A CA 1
ATOM 689 C C . LEU A 1 85 ? 4.713 -2.299 13.978 1.00 80.12 85 LEU A C 1
ATOM 691 O O . LEU A 1 85 ? 5.357 -1.789 13.065 1.00 80.12 85 LEU A O 1
ATOM 695 N N . PHE A 1 86 ? 5.114 -2.212 15.251 1.00 80.00 86 PHE A N 1
ATOM 696 C CA . PHE A 1 86 ? 6.230 -1.350 15.669 1.00 80.00 86 PHE A CA 1
ATOM 697 C C . PHE A 1 86 ? 7.330 -2.077 16.459 1.00 80.00 86 PHE A C 1
ATOM 699 O O . PHE A 1 86 ? 7.755 -1.570 17.500 1.00 80.00 86 PHE A O 1
ATOM 706 N N . PRO A 1 87 ? 7.874 -3.214 15.975 1.00 78.56 87 PRO A N 1
ATOM 707 C CA . PRO A 1 87 ? 8.849 -4.001 16.738 1.00 78.56 87 PRO A CA 1
ATOM 708 C C . PRO A 1 87 ? 10.155 -3.243 17.043 1.00 78.56 87 PRO A C 1
ATOM 710 O O . PRO A 1 87 ? 10.909 -3.636 17.927 1.00 78.56 87 PRO A O 1
ATOM 713 N N . ILE A 1 88 ? 10.423 -2.143 16.331 1.00 86.69 88 ILE A N 1
ATOM 714 C CA . ILE A 1 88 ? 11.692 -1.401 16.369 1.00 86.69 88 ILE A CA 1
ATOM 715 C C . ILE A 1 88 ? 11.715 -0.334 17.489 1.00 86.69 88 ILE A C 1
ATOM 717 O O . ILE A 1 88 ? 12.780 0.173 17.834 1.00 86.69 88 ILE A O 1
ATOM 721 N N . TYR A 1 89 ? 10.574 -0.013 18.116 1.00 88.44 89 TYR A N 1
ATOM 722 C CA . TYR A 1 89 ? 10.465 1.089 19.088 1.00 88.44 89 TYR A CA 1
ATOM 723 C C . TYR A 1 89 ? 10.010 0.616 20.484 1.00 88.44 89 TYR A C 1
ATOM 725 O O . TYR A 1 89 ? 8.875 0.881 20.892 1.00 88.44 89 TYR A O 1
ATOM 733 N N . PRO A 1 90 ? 10.885 -0.040 21.275 1.00 87.81 90 PRO A N 1
ATOM 734 C CA . PRO A 1 90 ? 10.501 -0.670 22.543 1.00 87.81 90 PRO A CA 1
ATOM 735 C C . PRO A 1 90 ? 9.981 0.325 23.592 1.00 87.81 90 PRO A C 1
ATOM 737 O O . PRO A 1 90 ? 9.044 0.016 24.325 1.00 87.81 90 PRO A O 1
ATOM 740 N N . LEU A 1 91 ? 10.536 1.543 23.643 1.00 90.00 91 LEU A N 1
ATOM 741 C CA . LEU A 1 91 ? 10.050 2.588 24.551 1.00 90.00 91 LEU A CA 1
ATOM 742 C C . LEU A 1 91 ? 8.630 3.038 24.188 1.00 90.00 91 LEU A C 1
ATOM 744 O O . LEU A 1 91 ? 7.787 3.161 25.072 1.00 90.00 91 LEU A O 1
ATOM 748 N N . ALA A 1 92 ? 8.343 3.235 22.898 1.00 86.00 92 ALA A N 1
ATOM 749 C CA . ALA A 1 92 ? 7.007 3.607 22.438 1.00 86.00 92 ALA A CA 1
ATOM 750 C C . ALA A 1 92 ? 5.981 2.503 22.742 1.00 86.00 92 ALA A C 1
ATOM 752 O O . ALA A 1 92 ? 4.881 2.806 23.201 1.00 86.00 92 ALA A O 1
ATOM 753 N N . ILE A 1 93 ? 6.369 1.232 22.573 1.00 88.12 93 ILE A N 1
ATOM 754 C CA . ILE A 1 93 ? 5.552 0.075 22.964 1.00 88.12 93 ILE A CA 1
ATOM 755 C C . ILE A 1 93 ? 5.238 0.116 24.465 1.00 88.12 93 ILE A C 1
ATOM 757 O O . ILE A 1 93 ? 4.077 -0.032 24.845 1.00 88.12 93 ILE A O 1
ATOM 761 N N . LEU A 1 94 ? 6.241 0.345 25.321 1.00 91.56 94 LEU A N 1
ATOM 762 C CA . LEU A 1 94 ? 6.054 0.386 26.774 1.00 91.56 94 LEU A CA 1
ATOM 763 C C . LEU A 1 94 ? 5.096 1.512 27.193 1.00 91.56 94 LEU A C 1
ATOM 765 O O . LEU A 1 94 ? 4.149 1.268 27.941 1.00 91.56 94 LEU A O 1
ATOM 769 N N . PHE A 1 95 ? 5.308 2.732 26.688 1.00 91.88 95 PHE A N 1
ATOM 770 C CA . PHE A 1 95 ? 4.420 3.864 26.969 1.00 91.88 95 PHE A CA 1
ATOM 771 C C . PHE A 1 95 ? 3.001 3.615 26.448 1.00 91.88 95 PHE A C 1
ATOM 773 O O . PHE A 1 95 ? 2.033 3.871 27.165 1.00 91.88 95 PHE A O 1
ATOM 780 N N . GLY A 1 96 ? 2.868 3.061 25.241 1.00 89.69 96 GLY A N 1
ATOM 781 C CA . GLY A 1 96 ? 1.580 2.667 24.674 1.00 89.69 96 GLY A CA 1
ATOM 782 C C . GLY A 1 96 ? 0.852 1.646 25.550 1.00 89.69 96 GLY A C 1
ATOM 783 O O . GLY A 1 96 ? -0.315 1.846 25.882 1.00 89.69 96 GLY A O 1
ATOM 784 N N . ALA A 1 97 ? 1.544 0.598 26.001 1.00 90.31 97 ALA A N 1
ATOM 785 C CA . ALA A 1 97 ? 0.979 -0.429 26.872 1.00 90.31 97 ALA A CA 1
ATOM 786 C C . ALA A 1 97 ? 0.514 0.137 28.226 1.00 90.31 97 ALA A C 1
ATOM 788 O O . ALA A 1 97 ? -0.569 -0.214 28.694 1.00 90.31 97 ALA A O 1
ATOM 789 N N . LEU A 1 98 ? 1.282 1.052 28.832 1.00 93.88 98 LEU A N 1
ATOM 790 C CA . LEU A 1 98 ? 0.894 1.724 30.078 1.00 93.88 98 LEU A CA 1
ATOM 791 C C . LEU A 1 98 ? -0.367 2.577 29.903 1.00 93.88 98 LEU A C 1
ATOM 793 O O . LEU A 1 98 ? -1.272 2.513 30.737 1.00 93.88 98 LEU A O 1
ATOM 797 N N . ILE A 1 99 ? -0.454 3.341 28.810 1.00 93.50 99 ILE A N 1
ATOM 798 C CA . ILE A 1 99 ? -1.652 4.126 28.485 1.00 93.50 99 ILE A CA 1
ATOM 799 C C . ILE A 1 99 ? -2.857 3.194 28.315 1.00 93.50 99 ILE A C 1
ATOM 801 O O . ILE A 1 99 ? -3.906 3.438 28.906 1.00 93.50 99 ILE A O 1
ATOM 805 N N . LEU A 1 100 ? -2.712 2.096 27.570 1.00 92.81 100 LEU A N 1
ATOM 806 C CA . LEU A 1 100 ? -3.796 1.133 27.349 1.00 92.81 100 LEU A CA 1
ATOM 807 C C . LEU A 1 100 ? -4.255 0.468 28.652 1.00 92.81 100 LEU A C 1
ATOM 809 O O . LEU A 1 100 ? -5.459 0.377 28.898 1.00 92.81 100 LEU A O 1
ATOM 813 N N . ALA A 1 101 ? -3.321 0.083 29.524 1.00 94.12 101 ALA A N 1
ATOM 814 C CA . ALA A 1 101 ? -3.633 -0.462 30.842 1.00 94.12 101 ALA A CA 1
ATOM 815 C C . ALA A 1 101 ? -4.409 0.545 31.712 1.00 94.12 101 ALA A C 1
ATOM 817 O O . ALA A 1 101 ? -5.381 0.173 32.376 1.00 94.12 101 ALA A O 1
ATOM 818 N N . LEU A 1 102 ? -4.039 1.830 31.665 1.00 95.56 102 LEU A N 1
ATOM 819 C CA . LEU A 1 102 ? -4.746 2.896 32.378 1.00 95.56 102 LEU A CA 1
ATOM 820 C C . LEU A 1 102 ? -6.181 3.083 31.858 1.00 95.56 102 LEU A C 1
ATOM 822 O O . LEU A 1 102 ? -7.114 3.202 32.655 1.00 95.56 102 LEU A O 1
ATOM 826 N N . LEU A 1 103 ? -6.380 3.067 30.536 1.00 95.12 103 LEU A N 1
ATOM 827 C CA . LEU A 1 103 ? -7.714 3.160 29.927 1.00 95.12 103 LEU A CA 1
ATOM 828 C C . LEU A 1 103 ? -8.590 1.960 30.307 1.00 95.12 103 LEU A C 1
ATOM 830 O O . LEU A 1 103 ? -9.765 2.133 30.640 1.00 95.12 103 LEU A O 1
ATOM 834 N N . PHE A 1 104 ? -8.008 0.759 30.332 1.00 94.44 104 PHE A N 1
ATOM 835 C CA . PHE A 1 104 ? -8.692 -0.454 30.775 1.00 94.44 104 PHE A CA 1
ATOM 836 C C . PHE A 1 104 ? -9.137 -0.336 32.236 1.00 94.44 104 PHE A C 1
ATOM 838 O O . PHE A 1 104 ? -10.302 -0.574 32.562 1.00 94.44 104 PHE A O 1
ATOM 845 N N . TYR A 1 105 ? -8.236 0.121 33.110 1.00 96.81 105 TYR A N 1
ATOM 846 C CA . TYR A 1 105 ? -8.543 0.376 34.514 1.00 96.81 105 TYR A CA 1
ATOM 847 C C . TYR A 1 105 ? -9.686 1.389 34.681 1.00 96.81 105 TYR A C 1
ATOM 849 O O . TYR A 1 105 ? -10.613 1.146 35.457 1.00 96.81 105 TYR A O 1
ATOM 857 N N . PHE A 1 106 ? -9.682 2.495 33.930 1.00 96.88 106 PHE A N 1
ATOM 858 C CA . PHE A 1 106 ? -10.760 3.487 33.979 1.00 96.88 106 PHE A CA 1
ATOM 859 C C . PHE A 1 106 ? -12.112 2.937 33.515 1.00 96.88 106 PHE A C 1
ATOM 861 O O . PHE A 1 106 ? -13.125 3.238 34.153 1.00 96.88 106 PHE A O 1
ATOM 868 N N . LEU A 1 107 ? -12.158 2.107 32.470 1.00 95.31 107 LEU A N 1
ATOM 869 C CA . LEU A 1 107 ? -13.401 1.451 32.052 1.00 95.31 107 LEU A CA 1
ATOM 870 C C . LEU A 1 107 ? -13.935 0.513 33.137 1.00 95.31 107 LEU A C 1
ATOM 872 O O . LEU A 1 107 ? -15.111 0.599 33.494 1.00 95.31 107 LEU A O 1
ATOM 876 N N . LEU A 1 108 ? -13.075 -0.345 33.696 1.00 94.94 108 LEU A N 1
ATOM 877 C CA . LEU A 1 108 ? -13.466 -1.296 34.739 1.00 94.94 108 LEU A CA 1
ATOM 878 C C . LEU A 1 108 ? -13.951 -0.590 36.009 1.00 94.94 108 LEU A C 1
ATOM 880 O O . LEU A 1 108 ? -14.987 -0.960 36.564 1.00 94.94 108 LEU A O 1
ATOM 884 N N . LYS A 1 109 ? -13.241 0.459 36.442 1.00 97.38 109 LYS A N 1
ATOM 885 C CA . LYS A 1 109 ? -13.593 1.242 37.634 1.00 97.38 109 LYS A CA 1
ATOM 886 C C . LYS A 1 109 ? -14.974 1.890 37.518 1.00 97.38 109 LYS A C 1
ATOM 888 O O . LYS A 1 109 ? -15.682 1.991 38.514 1.00 97.38 109 LYS A O 1
ATOM 893 N N . ASN A 1 110 ? -15.372 2.301 36.315 1.00 95.81 110 ASN A N 1
ATOM 894 C CA . ASN A 1 110 ? -16.654 2.963 36.066 1.00 95.81 110 ASN A CA 1
ATOM 895 C C . ASN A 1 110 ? -17.725 2.017 35.495 1.00 95.81 110 ASN A C 1
ATOM 897 O O . ASN A 1 110 ? -18.690 2.477 34.887 1.00 95.81 110 ASN A O 1
ATOM 901 N N . ARG A 1 111 ? -17.607 0.698 35.691 1.00 96.06 111 ARG A N 1
ATOM 902 C CA . ARG A 1 111 ? -18.567 -0.284 35.155 1.00 96.06 111 ARG A CA 1
ATOM 903 C C . ARG A 1 111 ? -20.026 -0.009 35.556 1.00 96.06 111 ARG A C 1
ATOM 905 O O . ARG A 1 111 ? -20.928 -0.299 34.776 1.00 96.06 111 ARG A O 1
ATOM 912 N N . SER A 1 112 ? -20.269 0.548 36.743 1.00 95.31 112 SER A N 1
ATOM 913 C CA . SER A 1 112 ? -21.615 0.864 37.252 1.00 95.31 112 SER A CA 1
ATOM 914 C C . SER A 1 112 ? -22.311 2.025 36.530 1.00 95.31 112 SER A C 1
ATOM 916 O O . SER A 1 112 ? -23.522 2.179 36.656 1.00 95.31 112 SER A O 1
ATOM 918 N N . TYR A 1 113 ? -21.574 2.839 35.770 1.00 95.31 113 TYR A N 1
ATOM 919 C CA . TYR A 1 113 ? -22.135 3.957 35.008 1.00 95.31 113 TYR A CA 1
ATOM 920 C C . TYR A 1 113 ? -23.043 3.486 33.855 1.00 95.31 113 TYR A C 1
ATOM 922 O O . TYR A 1 113 ? -24.013 4.164 33.493 1.00 95.31 113 TYR A O 1
ATOM 930 N N . PHE A 1 114 ? -22.743 2.315 33.292 1.00 95.00 114 PHE A N 1
ATOM 931 C CA . PHE A 1 114 ? -23.412 1.789 32.109 1.00 95.00 114 PHE A CA 1
ATOM 932 C C . PHE A 1 114 ? -24.753 1.140 32.452 1.00 95.00 114 PHE A C 1
ATOM 934 O O . PHE A 1 114 ? -24.876 0.376 33.408 1.00 95.00 114 PHE A O 1
ATOM 941 N N . GLN A 1 115 ? -25.763 1.441 31.639 1.00 92.94 115 GLN A N 1
ATOM 942 C CA . GLN A 1 115 ? -27.104 0.878 31.764 1.00 92.94 115 GLN A CA 1
ATOM 943 C C . GLN A 1 115 ? -27.130 -0.616 31.427 1.00 92.94 115 GLN A C 1
ATOM 945 O O . GLN A 1 115 ? -26.185 -1.178 30.866 1.00 92.94 115 GLN A O 1
ATOM 950 N N . GLU A 1 116 ? -28.237 -1.266 31.777 1.00 93.12 116 GLU A N 1
ATOM 951 C CA . GLU A 1 116 ? -28.493 -2.630 31.339 1.00 93.12 116 GLU A CA 1
ATOM 952 C C . GLU A 1 116 ? -28.627 -2.723 29.822 1.00 93.12 116 GLU A C 1
ATOM 954 O O . GLU A 1 116 ? -28.910 -1.747 29.129 1.00 93.12 116 GLU A O 1
ATOM 959 N N . PHE A 1 117 ? -28.372 -3.927 29.324 1.00 91.94 117 PHE A N 1
ATOM 960 C CA . PHE A 1 117 ? -28.312 -4.186 27.900 1.00 91.94 117 PHE A CA 1
ATOM 961 C C . PHE A 1 117 ? -29.718 -4.167 27.288 1.00 91.94 117 PHE A C 1
ATOM 963 O O . PHE A 1 117 ? -30.575 -4.939 27.724 1.00 91.94 117 PHE A O 1
ATOM 970 N N . ASP A 1 118 ? -29.961 -3.328 26.280 1.00 92.31 118 ASP A N 1
ATOM 971 C CA . ASP A 1 118 ? -31.301 -3.121 25.710 1.00 92.31 118 ASP A CA 1
ATOM 972 C C . ASP A 1 118 ? -31.435 -3.529 24.220 1.00 92.31 118 ASP A C 1
ATOM 974 O O . ASP A 1 118 ? -30.544 -4.121 23.603 1.00 92.31 118 ASP A O 1
ATOM 978 N N . LYS A 1 119 ? -32.606 -3.262 23.617 1.00 92.12 119 LYS A N 1
ATOM 979 C CA . LYS A 1 119 ? -32.865 -3.538 22.188 1.00 92.12 119 LYS A CA 1
ATOM 980 C C . LYS A 1 119 ? -32.006 -2.681 21.248 1.00 92.12 119 LYS A C 1
ATOM 982 O O . LYS A 1 119 ? -31.725 -3.121 20.135 1.00 92.12 119 LYS A O 1
ATOM 987 N N . THR A 1 120 ? -31.628 -1.476 21.663 1.00 90.38 120 THR A N 1
ATOM 988 C CA . THR A 1 120 ? -30.751 -0.577 20.902 1.00 90.38 120 THR A CA 1
ATOM 989 C C . THR A 1 120 ? -29.366 -1.193 20.800 1.00 90.38 120 THR A C 1
ATOM 991 O O . THR A 1 120 ? -28.821 -1.297 19.703 1.00 90.38 120 THR A O 1
ATOM 994 N N . ASP A 1 121 ? -28.853 -1.708 21.917 1.00 87.94 121 ASP A N 1
ATOM 995 C CA . ASP A 1 121 ? -27.542 -2.346 21.979 1.00 87.94 121 ASP A CA 1
ATOM 996 C C . ASP A 1 121 ? -27.461 -3.556 21.030 1.00 87.94 121 ASP A C 1
ATOM 998 O O . ASP A 1 121 ? -26.476 -3.719 20.309 1.00 87.94 121 ASP A O 1
ATOM 1002 N N . LYS A 1 122 ? -28.535 -4.359 20.935 1.00 90.81 122 LYS A N 1
ATOM 1003 C CA . LYS A 1 122 ? -28.631 -5.467 19.963 1.00 90.81 122 LYS A CA 1
ATOM 1004 C C . LYS A 1 122 ? -28.500 -4.998 18.515 1.00 90.81 122 LYS A C 1
ATOM 1006 O O . LYS A 1 122 ? -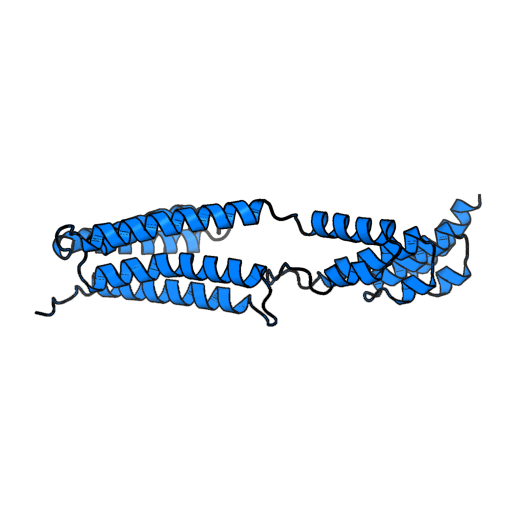27.805 -5.643 17.735 1.00 90.81 122 LYS A O 1
ATOM 1011 N N . LYS A 1 123 ? -29.155 -3.889 18.149 1.00 90.56 123 LYS A N 1
ATOM 1012 C CA . LYS A 1 123 ? -29.087 -3.332 16.787 1.00 90.56 123 LYS A CA 1
ATOM 1013 C C . LYS A 1 123 ? -27.683 -2.831 16.456 1.00 90.56 123 LYS A C 1
ATOM 1015 O O . LYS A 1 123 ? -27.205 -3.081 15.355 1.00 90.56 123 LYS A O 1
ATOM 1020 N N . VAL A 1 124 ? -27.019 -2.172 17.409 1.00 89.38 124 VAL A N 1
ATOM 1021 C CA . VAL A 1 124 ? -25.641 -1.685 17.234 1.00 89.38 124 VAL A CA 1
ATOM 1022 C C . VAL A 1 124 ? -24.674 -2.854 17.052 1.00 89.38 124 VAL A C 1
ATOM 1024 O O . VAL A 1 124 ? -23.890 -2.847 16.108 1.00 89.38 124 VAL A O 1
ATOM 1027 N N . ILE A 1 125 ? -24.766 -3.889 17.894 1.00 87.62 125 ILE A N 1
ATOM 1028 C CA . ILE A 1 125 ? -23.926 -5.089 17.758 1.00 87.62 125 ILE A CA 1
ATOM 1029 C C . ILE A 1 125 ? -24.177 -5.786 16.420 1.00 87.62 125 ILE A C 1
ATOM 1031 O O . ILE A 1 125 ? -23.222 -6.151 15.744 1.00 87.62 125 ILE A O 1
ATOM 1035 N N . PHE A 1 126 ? -25.437 -5.930 16.004 1.00 90.38 126 PHE A N 1
ATOM 1036 C CA . PHE A 1 126 ? -25.762 -6.507 14.701 1.00 90.38 126 PHE A CA 1
ATOM 1037 C C . PHE A 1 126 ? -25.139 -5.709 13.543 1.00 90.38 126 PHE A C 1
ATOM 1039 O O . PHE A 1 126 ? -24.508 -6.296 12.667 1.00 90.38 126 PHE A O 1
ATOM 1046 N N . GLY A 1 127 ? -25.253 -4.376 13.569 1.00 87.44 127 GLY A N 1
ATOM 1047 C CA . GLY A 1 127 ? -24.628 -3.502 12.572 1.00 87.44 127 GLY A CA 1
ATOM 1048 C C . GLY A 1 127 ? -23.103 -3.628 12.537 1.00 87.44 127 GLY A C 1
ATOM 1049 O O . GLY A 1 127 ? -22.519 -3.662 11.458 1.00 87.44 127 GLY A O 1
ATOM 1050 N N . LEU A 1 128 ? -22.457 -3.773 13.696 1.00 87.12 128 LEU A N 1
ATOM 1051 C CA . LEU A 1 128 ? -21.009 -3.984 13.785 1.00 87.12 128 LEU A CA 1
ATOM 1052 C C . LEU A 1 128 ? -20.577 -5.340 13.239 1.00 87.12 128 LEU A C 1
ATOM 1054 O O . LEU A 1 128 ? -19.594 -5.402 12.511 1.00 87.12 128 LEU A O 1
ATOM 1058 N N . VAL A 1 129 ? -21.310 -6.412 13.546 1.00 87.81 129 VAL A N 1
ATOM 1059 C CA . VAL A 1 129 ? -21.029 -7.741 12.985 1.00 87.81 129 VAL A CA 1
ATOM 1060 C C . VAL A 1 129 ? -21.138 -7.702 11.462 1.00 87.81 129 VAL A C 1
ATOM 1062 O O . VAL A 1 129 ? -20.241 -8.186 10.777 1.00 87.81 129 VAL A O 1
ATOM 1065 N N . LEU A 1 130 ? -22.182 -7.065 10.924 1.00 88.69 130 LEU A N 1
ATOM 1066 C CA . LEU A 1 130 ? -22.326 -6.876 9.481 1.00 88.69 130 LEU A CA 1
ATOM 1067 C C . LEU A 1 130 ? -21.168 -6.048 8.899 1.00 88.69 130 LEU A C 1
ATOM 1069 O O . LEU A 1 130 ? -20.613 -6.419 7.868 1.00 88.69 130 LEU A O 1
ATOM 1073 N N . GLY A 1 131 ? -20.764 -4.973 9.580 1.00 84.69 131 GLY A N 1
ATOM 1074 C CA . GLY A 1 131 ? -19.614 -4.151 9.197 1.00 84.69 131 GLY A CA 1
ATOM 1075 C C . GLY A 1 131 ? -18.299 -4.934 9.165 1.00 84.69 131 GLY A C 1
ATOM 1076 O O . GLY A 1 131 ? -17.551 -4.817 8.200 1.00 84.69 131 GLY A O 1
ATOM 1077 N N . VAL A 1 132 ? -18.042 -5.790 10.161 1.00 85.62 132 VAL A N 1
ATOM 1078 C CA . VAL A 1 132 ? -16.869 -6.684 10.195 1.00 85.62 132 VAL A CA 1
ATOM 1079 C C . VAL A 1 132 ? -16.911 -7.687 9.043 1.00 85.62 132 VAL A C 1
ATOM 1081 O O . VAL A 1 132 ? -15.890 -7.920 8.407 1.00 85.62 132 VAL A O 1
ATOM 1084 N N . ILE A 1 133 ? -18.076 -8.262 8.729 1.00 86.44 133 ILE A N 1
ATOM 1085 C CA . ILE A 1 133 ? -18.213 -9.185 7.593 1.00 86.44 133 ILE A C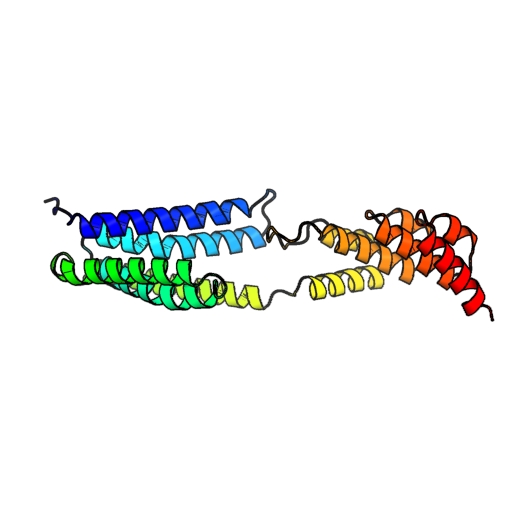A 1
ATOM 1086 C C . ILE A 1 133 ? -17.884 -8.467 6.279 1.00 86.44 133 ILE A C 1
ATOM 1088 O O . ILE A 1 133 ? -17.078 -8.968 5.499 1.00 86.44 133 ILE A O 1
ATOM 1092 N N . LEU A 1 134 ? -18.451 -7.279 6.050 1.00 82.94 134 LEU A N 1
ATOM 1093 C CA . LEU A 1 134 ? -18.158 -6.474 4.859 1.00 82.94 134 LEU A CA 1
ATOM 1094 C C . LEU A 1 134 ? -16.677 -6.088 4.781 1.00 82.94 134 LEU A C 1
ATOM 1096 O O . LEU A 1 134 ? -16.080 -6.161 3.710 1.00 82.94 134 LEU A O 1
ATOM 1100 N N . PHE A 1 135 ? -16.070 -5.744 5.917 1.00 82.19 135 PHE A N 1
ATOM 1101 C CA . PHE A 1 135 ? -14.643 -5.461 6.019 1.00 82.19 135 PHE A CA 1
ATOM 1102 C C . PHE A 1 135 ? -13.790 -6.669 5.626 1.00 82.19 135 PHE A C 1
ATOM 1104 O O . PHE A 1 135 ? -12.882 -6.535 4.812 1.00 82.19 135 PHE A O 1
ATOM 1111 N N . LEU A 1 136 ? -14.094 -7.856 6.156 1.00 86.12 136 LEU A N 1
ATOM 1112 C CA . LEU A 1 136 ? -13.363 -9.082 5.832 1.00 86.12 136 LEU A CA 1
ATOM 1113 C C . LEU A 1 136 ? -13.533 -9.478 4.362 1.00 86.12 136 LEU A C 1
ATOM 1115 O O . LEU A 1 136 ? -12.565 -9.911 3.745 1.00 86.12 136 LEU A O 1
ATOM 1119 N N . LEU A 1 137 ? -14.722 -9.290 3.782 1.00 85.31 137 LEU A N 1
ATOM 1120 C CA . LEU A 1 137 ? -14.956 -9.511 2.351 1.00 85.31 137 LEU A CA 1
ATOM 1121 C C . LEU A 1 137 ? -14.155 -8.527 1.491 1.00 85.31 137 LEU A C 1
ATOM 1123 O O . LEU A 1 137 ? -13.511 -8.940 0.530 1.00 85.31 137 LEU A O 1
ATOM 1127 N N . SER A 1 138 ? -14.144 -7.245 1.862 1.00 81.38 138 SER A N 1
ATOM 1128 C CA . SER A 1 138 ? -13.350 -6.215 1.185 1.00 81.38 138 SER A CA 1
ATOM 1129 C C . SER A 1 138 ? -11.850 -6.491 1.291 1.00 81.38 138 SER A C 1
ATOM 1131 O O . SER A 1 138 ? -11.126 -6.347 0.310 1.00 81.38 138 SER A O 1
ATOM 1133 N N . TYR A 1 139 ? -11.376 -6.907 2.466 1.00 81.69 139 TYR A N 1
ATOM 1134 C CA . TYR A 1 139 ? -9.980 -7.272 2.689 1.00 81.69 139 TYR A CA 1
ATOM 1135 C C . TYR A 1 139 ? -9.599 -8.540 1.916 1.00 81.69 139 TYR A C 1
ATOM 1137 O O . TYR A 1 139 ? -8.550 -8.586 1.285 1.00 81.69 139 TYR A O 1
ATOM 1145 N N . GLY A 1 140 ? -10.479 -9.544 1.890 1.00 85.19 140 GLY A N 1
ATOM 1146 C CA . GLY A 1 140 ? -10.313 -10.739 1.067 1.00 85.19 140 GLY A CA 1
ATOM 1147 C C . GLY A 1 140 ? -10.211 -10.401 -0.420 1.00 85.19 140 GLY A C 1
ATOM 1148 O O . GLY A 1 140 ? -9.298 -10.877 -1.083 1.00 85.19 140 GLY A O 1
ATOM 1149 N N . TYR A 1 141 ? -11.080 -9.522 -0.929 1.00 82.25 141 TYR A N 1
ATOM 1150 C CA . TYR A 1 141 ? -10.989 -9.018 -2.302 1.00 82.25 141 TYR A CA 1
ATOM 1151 C C . TYR A 1 141 ? -9.662 -8.292 -2.554 1.00 82.25 141 TYR A C 1
ATOM 1153 O O . TYR A 1 141 ? -9.001 -8.553 -3.557 1.00 82.25 141 TYR A O 1
ATOM 1161 N N . TRP A 1 142 ? -9.221 -7.446 -1.620 1.00 79.06 142 TRP A N 1
ATOM 1162 C CA . TRP A 1 142 ? -7.931 -6.763 -1.717 1.00 79.06 142 TRP A CA 1
ATOM 1163 C C . TRP A 1 142 ? -6.752 -7.744 -1.805 1.00 79.06 142 TRP A C 1
ATOM 1165 O O . TRP A 1 142 ? -5.873 -7.556 -2.639 1.00 79.06 142 TRP A O 1
ATOM 1175 N N . LEU A 1 143 ? -6.773 -8.839 -1.036 1.00 80.50 143 LEU A N 1
ATOM 1176 C CA . LEU A 1 143 ? -5.763 -9.904 -1.122 1.00 80.50 143 LEU A CA 1
ATOM 1177 C C . LEU A 1 143 ? -5.780 -10.669 -2.455 1.00 80.50 143 LEU A C 1
ATOM 1179 O O . LEU A 1 143 ? -4.782 -11.298 -2.797 1.00 80.50 143 LEU A O 1
ATOM 1183 N N . THR A 1 144 ? -6.889 -10.641 -3.202 1.00 84.81 144 THR A N 1
ATOM 1184 C CA . THR A 1 144 ? -6.961 -11.239 -4.548 1.00 84.81 144 THR A CA 1
ATOM 1185 C C . THR A 1 144 ? -6.468 -10.314 -5.659 1.00 84.81 144 THR A C 1
ATOM 1187 O O . THR A 1 144 ? -6.342 -10.760 -6.800 1.00 84.81 144 THR A O 1
ATOM 1190 N N . LEU A 1 145 ? -6.191 -9.039 -5.361 1.00 80.75 145 LEU A N 1
ATOM 1191 C CA . LEU A 1 145 ? -5.652 -8.120 -6.357 1.00 80.75 145 LEU A CA 1
ATOM 1192 C C . LEU A 1 145 ? -4.208 -8.512 -6.709 1.00 80.75 145 LEU A C 1
ATOM 1194 O O . LEU A 1 145 ? -3.431 -8.867 -5.820 1.00 80.75 145 LEU A O 1
ATOM 1198 N N . PRO A 1 146 ? -3.830 -8.443 -7.997 1.00 84.62 146 PRO A N 1
ATOM 1199 C CA . PRO A 1 146 ? -2.478 -8.769 -8.426 1.00 84.62 146 PRO A CA 1
ATOM 1200 C C . PRO A 1 146 ? -1.470 -7.825 -7.772 1.00 84.62 146 PRO A C 1
ATOM 1202 O O . PRO A 1 146 ? -1.716 -6.623 -7.635 1.00 84.62 146 PRO A O 1
ATOM 1205 N N . THR A 1 147 ? -0.297 -8.355 -7.429 1.00 83.94 147 THR A N 1
ATOM 1206 C CA . THR A 1 147 ? 0.823 -7.510 -6.998 1.00 83.94 147 THR A CA 1
ATOM 1207 C C . THR A 1 147 ? 1.216 -6.534 -8.118 1.00 83.94 147 THR A C 1
ATOM 1209 O O . THR A 1 147 ? 1.012 -6.842 -9.298 1.00 83.94 147 THR A O 1
ATOM 1212 N N . PRO A 1 148 ? 1.833 -5.374 -7.816 1.00 82.56 148 PRO A N 1
ATOM 1213 C CA . PRO A 1 148 ? 2.273 -4.430 -8.848 1.00 82.56 148 PRO A CA 1
ATOM 1214 C C . PRO A 1 148 ? 3.143 -5.078 -9.937 1.00 82.56 148 PRO A C 1
ATOM 1216 O O . PRO A 1 148 ? 2.997 -4.778 -11.121 1.00 82.56 148 PRO A O 1
ATOM 1219 N N . GLN A 1 149 ? 4.006 -6.024 -9.558 1.00 86.19 149 GLN A N 1
ATOM 1220 C CA . GLN A 1 149 ? 4.856 -6.770 -10.485 1.00 86.19 149 GLN A CA 1
ATOM 1221 C C . GLN A 1 149 ? 4.055 -7.731 -11.376 1.00 86.19 149 GLN A C 1
ATOM 1223 O O . GLN A 1 149 ? 4.378 -7.891 -12.554 1.00 86.19 149 GLN A O 1
ATOM 1228 N N . GLU A 1 150 ? 3.022 -8.387 -10.848 1.00 89.00 150 GLU A N 1
ATOM 1229 C CA . GLU A 1 150 ? 2.125 -9.234 -11.644 1.00 89.00 150 GLU A CA 1
ATOM 1230 C C . GLU A 1 150 ? 1.267 -8.399 -12.589 1.00 89.00 150 GLU A C 1
ATOM 1232 O O . GLU A 1 150 ? 1.148 -8.744 -13.765 1.00 89.00 150 GLU A O 1
ATOM 1237 N N . TYR A 1 151 ? 0.742 -7.267 -12.116 1.00 88.88 151 TYR A N 1
ATOM 1238 C CA . TYR A 1 151 ? 0.001 -6.323 -12.947 1.00 88.88 151 TYR A CA 1
ATOM 1239 C C . TYR A 1 151 ? 0.867 -5.801 -14.099 1.00 88.88 151 TYR A C 1
ATOM 1241 O O . TYR A 1 151 ? 0.467 -5.895 -15.259 1.00 88.88 151 TYR A O 1
ATOM 1249 N N . TYR A 1 152 ? 2.104 -5.380 -13.812 1.00 90.56 152 TYR A N 1
ATOM 1250 C CA . TYR A 1 152 ? 3.094 -5.020 -14.829 1.00 90.56 152 TYR A CA 1
ATOM 1251 C C . TYR A 1 152 ? 3.287 -6.132 -15.872 1.00 90.56 152 TYR A C 1
ATOM 1253 O O . TYR A 1 152 ? 3.197 -5.880 -17.076 1.00 90.56 152 TYR A O 1
ATOM 1261 N N . LYS A 1 153 ? 3.513 -7.377 -15.427 1.00 94.06 153 LYS A N 1
ATOM 1262 C CA . LYS A 1 153 ? 3.701 -8.527 -16.325 1.00 94.06 153 LYS A CA 1
ATOM 1263 C C . LYS A 1 153 ? 2.481 -8.764 -17.213 1.00 94.06 153 LYS A C 1
ATOM 1265 O O . LYS A 1 153 ? 2.657 -9.064 -18.394 1.00 94.06 153 LYS A O 1
ATOM 1270 N N . MET A 1 154 ? 1.269 -8.616 -16.675 1.00 94.75 154 MET A N 1
ATOM 1271 C CA . MET A 1 154 ? 0.029 -8.749 -17.443 1.00 94.75 154 MET A CA 1
ATOM 1272 C C . MET A 1 154 ? -0.094 -7.662 -18.514 1.00 94.75 154 MET A C 1
ATOM 1274 O O . MET A 1 154 ? -0.318 -7.991 -19.677 1.00 94.75 154 MET A O 1
ATOM 1278 N N . ILE A 1 155 ? 0.132 -6.392 -18.163 1.00 94.38 155 ILE A N 1
ATOM 1279 C CA . ILE A 1 155 ? 0.043 -5.274 -19.116 1.00 94.38 155 ILE A CA 1
ATOM 1280 C C . ILE A 1 155 ? 1.144 -5.350 -20.187 1.00 94.38 155 ILE A C 1
ATOM 1282 O O . ILE A 1 155 ? 0.862 -5.196 -21.373 1.00 94.38 155 ILE A O 1
ATOM 1286 N N . SER A 1 156 ? 2.387 -5.657 -19.804 1.00 95.62 156 SER A N 1
ATOM 1287 C CA . SER A 1 156 ? 3.507 -5.840 -20.743 1.00 95.62 156 SER A CA 1
ATOM 1288 C C . SER A 1 156 ? 3.274 -7.021 -21.698 1.00 95.62 156 SER A C 1
ATOM 1290 O O . SER A 1 156 ? 3.633 -6.975 -22.880 1.00 95.62 156 SER A O 1
ATOM 1292 N N . LYS A 1 157 ? 2.639 -8.100 -21.220 1.00 97.38 157 LYS A N 1
ATOM 1293 C CA . LYS A 1 157 ? 2.205 -9.213 -22.072 1.00 97.38 157 LYS A CA 1
ATOM 1294 C C . LYS A 1 157 ? 1.107 -8.773 -23.049 1.00 97.38 157 LYS A C 1
ATOM 1296 O O . LYS A 1 157 ? 1.268 -8.992 -24.246 1.00 97.38 157 LYS A O 1
ATOM 1301 N N . GLU A 1 158 ? 0.064 -8.095 -22.567 1.00 96.88 158 GLU A N 1
ATOM 1302 C CA . GLU A 1 158 ? -1.037 -7.584 -23.397 1.00 96.88 158 GLU A CA 1
ATOM 1303 C C . GLU A 1 158 ? -0.528 -6.640 -24.501 1.00 96.88 158 GLU A C 1
ATOM 1305 O O . GLU A 1 158 ? -0.924 -6.773 -25.660 1.00 96.88 158 GLU A O 1
ATOM 1310 N N . ALA A 1 159 ? 0.390 -5.726 -24.165 1.00 97.69 159 ALA A N 1
ATOM 1311 C CA . ALA A 1 159 ? 1.003 -4.804 -25.119 1.00 97.69 159 ALA A CA 1
ATOM 1312 C C . ALA A 1 159 ? 1.703 -5.555 -26.261 1.00 97.69 159 ALA A C 1
ATOM 1314 O O . ALA A 1 159 ? 1.484 -5.247 -27.433 1.00 97.69 159 ALA A O 1
ATOM 1315 N N . ARG A 1 160 ? 2.501 -6.583 -25.939 1.00 97.69 160 ARG A N 1
ATOM 1316 C CA . ARG A 1 160 ? 3.214 -7.403 -26.935 1.00 97.69 160 ARG A CA 1
ATOM 1317 C C . ARG A 1 160 ? 2.269 -8.206 -27.821 1.00 97.69 160 ARG A C 1
ATOM 1319 O O . ARG A 1 160 ? 2.470 -8.220 -29.033 1.00 97.69 160 ARG A O 1
ATOM 1326 N N . GLU A 1 161 ? 1.254 -8.835 -27.232 1.00 97.62 161 GLU A N 1
ATOM 1327 C CA . GLU A 1 161 ? 0.267 -9.646 -27.957 1.00 97.62 161 GLU A CA 1
ATOM 1328 C C . GLU A 1 161 ? -0.569 -8.802 -28.923 1.00 97.62 161 GLU A C 1
ATOM 1330 O O . GLU A 1 161 ? -0.782 -9.203 -30.065 1.00 97.62 161 GLU A O 1
ATOM 1335 N N . LYS A 1 162 ? -0.991 -7.606 -28.499 1.00 97.75 162 LYS A N 1
ATOM 1336 C CA . LYS A 1 162 ? -1.759 -6.680 -29.346 1.00 97.75 162 LYS A CA 1
ATOM 1337 C C . LYS A 1 162 ? -0.887 -5.853 -30.291 1.00 97.75 162 LYS A C 1
ATOM 1339 O O . LYS A 1 162 ? -1.405 -5.258 -31.230 1.00 97.75 162 LYS A O 1
ATOM 1344 N N . GLY A 1 163 ? 0.423 -5.805 -30.057 1.00 97.50 163 GLY A N 1
ATOM 1345 C CA . GLY A 1 163 ? 1.347 -4.992 -30.842 1.00 97.50 163 GLY A CA 1
ATOM 1346 C C . GLY A 1 163 ? 1.150 -3.484 -30.665 1.00 97.50 163 GLY A C 1
ATOM 1347 O O . GLY A 1 163 ? 1.558 -2.733 -31.547 1.00 97.50 163 GLY A O 1
ATOM 1348 N N . ASP A 1 164 ? 0.559 -3.042 -29.552 1.00 97.94 164 ASP A N 1
ATOM 1349 C CA . ASP A 1 164 ? 0.297 -1.629 -29.260 1.00 97.94 164 ASP A CA 1
ATOM 1350 C C . ASP A 1 164 ? 0.948 -1.215 -27.933 1.00 97.94 164 ASP A C 1
ATOM 1352 O O . ASP A 1 164 ? 0.524 -1.621 -26.849 1.00 97.94 164 ASP A O 1
ATOM 1356 N N . TRP A 1 165 ? 1.980 -0.373 -28.012 1.00 96.69 165 TRP A N 1
ATOM 1357 C CA . TRP A 1 165 ? 2.688 0.134 -26.835 1.00 96.69 165 TRP A CA 1
ATOM 1358 C C . TRP A 1 165 ? 1.838 1.092 -25.995 1.00 96.69 165 TRP A C 1
ATOM 1360 O O . TRP A 1 165 ? 2.127 1.264 -24.813 1.00 96.69 165 TRP A O 1
ATOM 1370 N N . ARG A 1 166 ? 0.779 1.697 -26.558 1.00 96.12 166 ARG A N 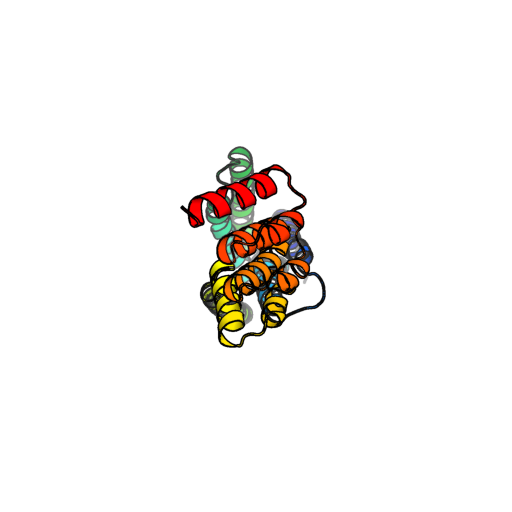1
ATOM 1371 C CA . ARG A 1 166 ? -0.120 2.603 -25.820 1.00 96.12 166 ARG A CA 1
ATOM 1372 C C . ARG A 1 166 ? -0.859 1.881 -24.700 1.00 96.12 166 ARG A C 1
ATOM 1374 O O . ARG A 1 166 ? -1.298 2.509 -23.748 1.00 96.12 166 ARG A O 1
ATOM 1381 N N . ILE A 1 167 ? -0.927 0.550 -24.742 1.00 95.25 167 ILE A N 1
ATOM 1382 C CA . ILE A 1 167 ? -1.426 -0.266 -23.629 1.00 95.25 167 ILE A CA 1
ATOM 1383 C C . ILE A 1 167 ? -0.592 -0.047 -22.355 1.00 95.25 167 ILE A C 1
ATOM 1385 O O . ILE A 1 167 ? -1.147 -0.079 -21.259 1.00 95.25 167 ILE A O 1
ATOM 1389 N N . CYS A 1 168 ? 0.703 0.270 -22.477 1.00 93.81 168 CYS A N 1
ATOM 1390 C CA . CYS A 1 168 ? 1.547 0.654 -21.344 1.00 93.81 168 CYS A CA 1
ATOM 1391 C C . CYS A 1 168 ? 1.098 1.967 -20.672 1.00 93.81 168 CYS A C 1
ATOM 1393 O O . CYS A 1 168 ? 1.508 2.225 -19.541 1.00 93.81 168 CYS A O 1
ATOM 1395 N N . ASP A 1 169 ? 0.247 2.790 -21.302 1.00 91.50 169 ASP A N 1
ATOM 1396 C CA . ASP A 1 169 ? -0.338 3.970 -20.650 1.00 91.50 169 ASP A CA 1
ATOM 1397 C C . ASP A 1 169 ? -1.293 3.588 -19.512 1.00 91.50 169 ASP A C 1
ATOM 1399 O O . ASP A 1 169 ? -1.439 4.370 -18.582 1.00 91.50 169 ASP A O 1
ATOM 1403 N N . LYS A 1 170 ? -1.807 2.348 -19.471 1.00 88.69 170 LYS A N 1
ATOM 1404 C CA . LYS A 1 170 ? -2.525 1.813 -18.297 1.00 88.69 170 LYS A CA 1
ATOM 1405 C C . LYS A 1 170 ? -1.661 1.762 -17.026 1.00 88.69 170 LYS A C 1
ATOM 1407 O O . LYS A 1 170 ? -2.190 1.600 -15.933 1.00 88.69 170 LYS A O 1
ATOM 1412 N N . LEU A 1 171 ? -0.333 1.853 -17.163 1.00 87.19 171 LEU A N 1
ATOM 1413 C CA . LEU A 1 171 ? 0.616 1.934 -16.045 1.00 87.19 171 LEU A CA 1
ATOM 1414 C C . LEU A 1 171 ? 0.945 3.382 -15.659 1.00 87.19 171 LEU A C 1
ATOM 1416 O O . LEU A 1 171 ? 1.640 3.595 -14.671 1.00 87.19 171 LEU A O 1
ATOM 1420 N N . LYS A 1 172 ? 0.496 4.369 -16.446 1.00 75.69 172 LYS A N 1
ATOM 1421 C CA . LYS A 1 172 ? 0.671 5.798 -16.150 1.00 75.69 172 LYS A CA 1
ATOM 1422 C C . LYS A 1 172 ? -0.198 6.232 -14.969 1.00 75.69 172 LYS A C 1
ATOM 1424 O O . LYS A 1 172 ? 0.239 7.062 -14.183 1.00 75.69 172 LYS A O 1
ATOM 1429 N N . ASP A 1 173 ? -1.353 5.582 -14.845 1.00 59.38 173 ASP A N 1
ATOM 1430 C CA . ASP A 1 173 ? -2.412 5.867 -13.874 1.00 59.38 173 ASP A CA 1
ATOM 1431 C C . ASP A 1 173 ? -2.581 4.706 -12.869 1.00 59.38 173 ASP A C 1
ATOM 1433 O O . ASP A 1 173 ? -3.617 4.538 -12.239 1.00 59.38 173 ASP A O 1
ATOM 1437 N N . GLY A 1 174 ? -1.580 3.826 -12.757 1.00 53.09 174 GLY A N 1
ATOM 1438 C CA . GLY A 1 174 ? -1.738 2.530 -12.100 1.00 53.09 174 GLY A CA 1
ATOM 1439 C C . GLY A 1 174 ? -1.909 2.593 -10.578 1.00 53.09 174 GLY A C 1
ATOM 1440 O O . GLY A 1 174 ? -0.914 2.458 -9.877 1.00 53.09 174 GLY A O 1
ATOM 1441 N N . ILE A 1 175 ? -3.161 2.697 -10.109 1.00 52.94 175 ILE A N 1
ATOM 1442 C CA . ILE A 1 175 ? -3.877 1.978 -9.018 1.00 52.94 175 ILE A CA 1
ATOM 1443 C C . ILE A 1 175 ? -3.245 1.886 -7.603 1.00 52.94 175 ILE A C 1
ATOM 1445 O O . ILE A 1 175 ? -3.961 1.611 -6.642 1.00 52.94 175 ILE A O 1
ATOM 1449 N N . PHE A 1 176 ? -1.949 2.119 -7.395 1.00 54.78 176 PHE A N 1
ATOM 1450 C CA . PHE A 1 176 ? -1.272 1.864 -6.116 1.00 54.78 176 PHE A CA 1
ATOM 1451 C C . PHE A 1 176 ? -0.694 3.142 -5.493 1.00 54.78 176 PHE A C 1
ATOM 1453 O O . PHE A 1 176 ? 0.517 3.346 -5.420 1.00 54.78 176 PHE A O 1
ATOM 1460 N N . TRP A 1 177 ? -1.590 3.983 -4.973 1.00 52.19 177 TRP A N 1
ATOM 1461 C CA . TRP A 1 177 ? -1.298 5.222 -4.237 1.00 52.19 177 TRP A CA 1
ATOM 1462 C C . TRP A 1 177 ? -0.844 4.998 -2.787 1.00 52.19 177 TRP A C 1
ATOM 1464 O O . TRP A 1 177 ? -1.190 5.751 -1.876 1.00 52.19 177 TRP A O 1
ATOM 1474 N N . VAL A 1 178 ? -0.030 3.972 -2.525 1.00 53.34 178 VAL A N 1
ATOM 1475 C CA . VAL A 1 178 ? 0.666 3.920 -1.234 1.00 53.34 178 VAL A CA 1
ATOM 1476 C C . VAL A 1 178 ? 1.818 4.923 -1.305 1.00 53.34 178 VAL A C 1
ATOM 1478 O O . VAL A 1 178 ? 2.859 4.640 -1.906 1.00 53.34 178 VAL A O 1
ATOM 1481 N N . LYS A 1 179 ? 1.618 6.111 -0.710 1.00 42.19 179 LYS A N 1
ATOM 1482 C CA . LYS A 1 179 ? 2.662 7.122 -0.453 1.00 42.19 179 LYS A CA 1
ATOM 1483 C C . LYS A 1 179 ? 3.943 6.410 0.006 1.00 42.19 179 LYS A C 1
ATOM 1485 O O . LYS A 1 179 ? 3.958 5.754 1.044 1.00 42.19 179 LYS A O 1
ATOM 1490 N N . GLY A 1 180 ? 4.986 6.470 -0.822 1.00 49.38 180 GLY A N 1
ATOM 1491 C CA . GLY A 1 180 ? 6.221 5.683 -0.676 1.00 49.38 180 GLY A CA 1
ATOM 1492 C C . GLY A 1 180 ? 6.692 5.010 -1.970 1.00 49.38 180 GLY A C 1
ATOM 1493 O O . GLY A 1 180 ? 7.857 4.629 -2.078 1.00 49.38 180 GLY A O 1
ATOM 1494 N N . TRP A 1 181 ? 5.823 4.924 -2.980 1.00 55.56 181 TRP A N 1
ATOM 1495 C CA . TRP A 1 181 ? 6.135 4.360 -4.297 1.00 55.56 181 TRP A CA 1
ATOM 1496 C C . TRP A 1 181 ? 6.384 5.430 -5.382 1.00 55.56 181 TRP A C 1
ATOM 1498 O O . TRP A 1 181 ? 6.221 5.165 -6.566 1.00 55.56 181 TRP A O 1
ATOM 1508 N N . GLU A 1 182 ? 6.870 6.626 -5.025 1.00 49.31 182 GLU A N 1
ATOM 1509 C CA . GLU A 1 182 ? 7.187 7.740 -5.956 1.00 49.31 182 GLU A CA 1
ATOM 1510 C C . GLU A 1 182 ? 8.209 7.397 -7.068 1.00 49.31 182 GLU A C 1
ATOM 1512 O O . GLU A 1 182 ? 8.448 8.188 -7.977 1.00 49.31 182 GLU A O 1
ATOM 1517 N N . ARG A 1 183 ? 8.782 6.186 -7.069 1.00 55.56 183 ARG A N 1
ATOM 1518 C CA . ARG A 1 183 ? 9.582 5.643 -8.181 1.00 55.56 183 ARG A CA 1
ATOM 1519 C C . ARG A 1 183 ? 8.778 4.851 -9.231 1.00 55.56 183 ARG A C 1
ATOM 1521 O O . ARG A 1 183 ? 9.375 4.286 -10.144 1.00 55.56 183 ARG A O 1
ATOM 1528 N N . VAL A 1 184 ? 7.444 4.827 -9.168 1.00 55.41 184 VAL A N 1
ATOM 1529 C CA . VAL A 1 184 ? 6.571 4.059 -10.092 1.00 55.41 184 VAL A CA 1
ATOM 1530 C C . VAL A 1 184 ? 6.509 4.614 -11.524 1.00 55.41 184 VAL A C 1
ATOM 1532 O O . VAL A 1 184 ? 6.064 3.911 -12.432 1.00 55.41 184 VAL A O 1
ATOM 1535 N N . GLY A 1 185 ? 7.128 5.771 -11.805 1.00 62.00 185 GLY A N 1
ATOM 1536 C CA . GLY A 1 185 ? 7.483 6.149 -13.184 1.00 62.00 185 GLY A CA 1
ATOM 1537 C C . GLY A 1 185 ? 8.304 5.072 -13.926 1.00 62.00 185 GLY A C 1
ATOM 1538 O O . GLY A 1 185 ? 8.323 5.049 -15.163 1.00 62.00 185 GLY A O 1
ATOM 1539 N N . GLY A 1 186 ? 8.939 4.161 -13.174 1.00 82.62 186 GLY A N 1
ATOM 1540 C CA . GLY A 1 186 ? 9.650 2.984 -13.667 1.00 82.62 186 GLY A CA 1
ATOM 1541 C C . GLY A 1 186 ? 8.783 2.049 -14.507 1.00 82.62 186 GLY A C 1
ATOM 1542 O O . GLY A 1 186 ? 9.152 1.765 -15.635 1.00 82.62 186 GLY A O 1
ATOM 1543 N N . TYR A 1 187 ? 7.604 1.619 -14.044 1.00 89.62 187 TYR A N 1
ATOM 1544 C CA . TYR A 1 187 ? 6.883 0.521 -14.713 1.00 89.62 187 TYR A CA 1
ATOM 1545 C C . TYR A 1 187 ? 6.362 0.879 -16.106 1.00 89.62 187 TYR A C 1
ATOM 1547 O O . TYR A 1 187 ? 6.435 0.061 -17.022 1.00 89.62 187 TYR A O 1
ATOM 1555 N N . ARG A 1 188 ? 5.874 2.109 -16.310 1.00 91.88 188 ARG A N 1
ATOM 1556 C CA . ARG A 1 188 ? 5.493 2.563 -17.657 1.00 91.88 188 ARG A CA 1
ATOM 1557 C C . ARG A 1 188 ? 6.711 2.635 -18.577 1.00 91.88 188 ARG A C 1
ATOM 1559 O O . ARG A 1 188 ? 6.643 2.173 -19.715 1.00 91.88 188 ARG A O 1
ATOM 1566 N N . SER A 1 189 ? 7.811 3.209 -18.090 1.00 93.56 189 SER A N 1
ATOM 1567 C CA . SER A 1 189 ? 9.071 3.310 -18.839 1.00 93.56 189 SER A CA 1
ATOM 1568 C C . SER A 1 189 ? 9.614 1.926 -19.194 1.00 93.56 189 SER A C 1
ATOM 1570 O O . SER A 1 189 ? 9.997 1.685 -20.337 1.00 93.56 189 SER A O 1
ATOM 1572 N N . GLU A 1 190 ? 9.547 0.997 -18.245 1.00 94.06 190 GLU A N 1
ATOM 1573 C CA . GLU A 1 190 ? 9.958 -0.390 -18.384 1.00 94.06 190 GLU A CA 1
ATOM 1574 C C . GLU A 1 190 ? 9.083 -1.154 -19.383 1.00 94.06 190 GLU A C 1
ATOM 1576 O O . GLU A 1 190 ? 9.616 -1.845 -20.244 1.00 94.06 190 GLU A O 1
ATOM 1581 N N . CYS A 1 191 ? 7.764 -0.945 -19.362 1.00 96.31 191 CYS A N 1
ATOM 1582 C CA . CYS A 1 191 ? 6.833 -1.561 -20.311 1.00 96.31 191 CYS A CA 1
ATOM 1583 C C . CYS A 1 191 ? 7.119 -1.114 -21.750 1.00 96.31 191 CYS A C 1
ATOM 1585 O O . CYS A 1 191 ? 7.208 -1.946 -22.654 1.00 96.31 191 CYS A O 1
ATOM 1587 N N . ILE A 1 192 ? 7.319 0.193 -21.968 1.00 96.94 192 ILE A N 1
ATOM 1588 C CA . ILE A 1 192 ? 7.649 0.743 -23.293 1.00 96.94 192 ILE A CA 1
ATOM 1589 C C . ILE A 1 192 ? 9.024 0.237 -23.752 1.00 96.94 192 ILE A C 1
ATOM 1591 O O . ILE A 1 192 ? 9.171 -0.155 -24.910 1.00 96.94 192 ILE A O 1
ATOM 1595 N N . LYS A 1 193 ? 10.014 0.193 -22.848 1.00 97.31 193 LYS A N 1
ATOM 1596 C CA . LYS A 1 193 ? 11.349 -0.374 -23.097 1.00 97.31 193 LYS A CA 1
ATOM 1597 C C . LYS A 1 193 ? 11.253 -1.841 -23.528 1.00 97.31 193 LYS A C 1
ATOM 1599 O O . LYS A 1 193 ? 11.777 -2.199 -24.579 1.00 97.31 193 LYS A O 1
ATOM 1604 N N . ASP A 1 194 ? 10.566 -2.680 -22.758 1.00 97.50 194 ASP A N 1
ATOM 1605 C CA . ASP A 1 194 ? 10.411 -4.110 -23.045 1.00 97.50 194 ASP A CA 1
ATOM 1606 C C . ASP A 1 194 ? 9.682 -4.335 -24.377 1.00 97.50 194 ASP A C 1
ATOM 1608 O O . ASP A 1 194 ? 10.055 -5.214 -25.159 1.00 97.50 194 ASP A O 1
ATOM 1612 N N . PHE A 1 195 ? 8.679 -3.506 -24.678 1.00 98.19 195 PHE A N 1
ATOM 1613 C CA . PHE A 1 195 ? 7.981 -3.527 -25.959 1.00 98.19 195 PHE A CA 1
ATOM 1614 C C . PHE A 1 195 ? 8.902 -3.147 -27.133 1.00 98.19 195 PHE A C 1
ATOM 1616 O O . PHE A 1 195 ? 8.919 -3.842 -28.153 1.00 98.19 195 PHE A O 1
ATOM 1623 N N . ALA A 1 196 ? 9.705 -2.088 -26.991 1.00 98.12 196 ALA A N 1
ATOM 1624 C CA . ALA A 1 196 ? 10.671 -1.650 -27.999 1.00 98.12 196 ALA A CA 1
ATOM 1625 C C . ALA A 1 196 ? 11.743 -2.720 -28.267 1.00 98.12 196 ALA A C 1
ATOM 1627 O O . ALA A 1 196 ? 12.027 -3.034 -29.424 1.00 98.12 196 ALA A O 1
ATOM 1628 N N . ILE A 1 197 ? 12.273 -3.354 -27.213 1.00 98.19 197 ILE A N 1
ATOM 1629 C CA . ILE A 1 197 ? 13.221 -4.476 -27.316 1.00 98.19 197 ILE A CA 1
ATOM 1630 C C . ILE A 1 197 ? 12.570 -5.680 -28.006 1.00 98.19 197 ILE A C 1
ATOM 1632 O O . ILE A 1 197 ? 13.196 -6.329 -28.851 1.00 98.19 197 ILE A O 1
ATOM 1636 N N . TYR A 1 198 ? 11.312 -5.988 -27.681 1.00 98.00 198 TYR A N 1
ATOM 1637 C CA . TYR A 1 198 ? 10.564 -7.076 -28.312 1.00 98.00 198 TYR A CA 1
ATOM 1638 C C . TYR A 1 198 ? 10.420 -6.857 -29.824 1.00 98.00 198 TYR A C 1
ATOM 1640 O O . TYR A 1 198 ? 10.747 -7.761 -30.597 1.00 98.00 198 TYR A O 1
ATOM 1648 N N . LYS A 1 199 ? 10.022 -5.649 -30.246 1.00 98.12 199 LYS A N 1
ATOM 1649 C CA . LYS A 1 199 ? 9.894 -5.266 -31.663 1.00 98.12 199 LYS A CA 1
ATOM 1650 C C . LYS A 1 199 ? 11.223 -4.959 -32.358 1.00 98.12 199 LYS A C 1
ATOM 1652 O O . LYS A 1 199 ? 11.237 -4.878 -33.581 1.00 98.12 199 LYS A O 1
ATOM 1657 N N . SER A 1 200 ? 12.316 -4.832 -31.604 1.00 97.94 200 SER A N 1
ATOM 1658 C CA . SER A 1 200 ? 13.605 -4.331 -32.096 1.00 97.94 200 SER A CA 1
ATOM 1659 C C . SER A 1 200 ? 13.476 -2.960 -32.780 1.00 97.94 200 SER A C 1
ATOM 1661 O O . SER A 1 200 ? 14.103 -2.726 -33.808 1.00 97.94 200 SER A O 1
ATOM 1663 N N . ASP A 1 201 ? 12.642 -2.067 -32.242 1.00 98.31 201 ASP A N 1
ATOM 1664 C CA . ASP A 1 201 ? 12.370 -0.752 -32.833 1.00 98.31 201 ASP A CA 1
ATOM 1665 C C . ASP A 1 201 ? 13.060 0.365 -32.022 1.00 98.31 201 ASP A C 1
ATOM 1667 O O . ASP A 1 201 ? 12.595 0.702 -30.925 1.00 98.31 201 ASP A O 1
ATOM 1671 N N . PRO A 1 202 ? 14.162 0.958 -32.522 1.00 97.94 202 PRO A N 1
ATOM 1672 C CA . PRO A 1 202 ? 14.873 2.016 -31.809 1.00 97.94 202 PRO A CA 1
ATOM 1673 C C . PRO A 1 202 ? 14.080 3.327 -31.717 1.00 97.94 202 PRO A C 1
ATOM 1675 O O . PRO A 1 202 ? 14.305 4.101 -30.786 1.00 97.94 202 PRO A O 1
ATOM 1678 N N . GLU A 1 203 ? 13.122 3.592 -32.613 1.00 98.06 203 GLU A N 1
ATOM 1679 C CA . GLU A 1 203 ? 12.299 4.806 -32.536 1.00 98.06 203 GLU A CA 1
ATOM 1680 C C . GLU A 1 203 ? 11.357 4.766 -31.327 1.00 98.06 203 GLU A C 1
ATOM 1682 O O . GLU A 1 203 ? 11.058 5.803 -30.726 1.00 98.06 203 GLU A O 1
ATOM 1687 N N . MET A 1 204 ? 10.958 3.567 -30.893 1.00 97.56 204 MET A N 1
ATOM 1688 C CA . MET A 1 204 ? 10.168 3.386 -29.674 1.00 97.56 204 MET A CA 1
ATOM 1689 C C . MET A 1 204 ? 10.968 3.692 -28.406 1.00 97.56 204 MET A C 1
ATOM 1691 O O . MET A 1 204 ? 10.392 4.194 -27.440 1.00 97.56 204 MET A O 1
ATOM 1695 N N . CYS A 1 205 ? 12.293 3.505 -28.404 1.00 97.94 205 CYS A N 1
ATOM 1696 C CA . CYS A 1 205 ? 13.127 3.886 -27.260 1.00 97.94 205 CYS A CA 1
ATOM 1697 C C . CYS A 1 205 ? 13.042 5.396 -26.966 1.00 97.94 205 CYS A C 1
ATOM 1699 O O . CYS A 1 205 ? 13.052 5.792 -25.801 1.00 97.94 205 CYS A O 1
ATOM 1701 N N . LYS A 1 206 ? 12.822 6.253 -27.978 1.00 97.44 206 LYS A N 1
ATOM 1702 C CA . LYS A 1 206 ? 12.580 7.701 -27.781 1.00 97.44 206 LYS A CA 1
ATOM 1703 C C . LYS A 1 206 ? 11.329 7.994 -26.950 1.00 97.44 206 LYS A C 1
ATOM 1705 O O . LYS A 1 206 ? 11.217 9.078 -26.383 1.00 97.44 206 LYS A O 1
ATOM 1710 N N . LYS A 1 207 ? 10.374 7.059 -26.892 1.00 96.56 207 LYS A N 1
ATOM 1711 C CA . LYS A 1 207 ? 9.121 7.195 -26.134 1.00 96.56 207 LYS A CA 1
ATOM 1712 C C . LYS A 1 207 ? 9.261 6.804 -24.662 1.00 96.56 207 LYS A C 1
ATOM 1714 O O . LYS A 1 207 ? 8.327 7.049 -23.900 1.00 96.56 207 LYS A O 1
ATOM 1719 N N . VAL A 1 208 ? 10.401 6.238 -24.253 1.00 95.44 208 VAL A N 1
ATOM 1720 C CA . VAL A 1 208 ? 10.684 5.877 -22.858 1.00 95.44 208 VAL A CA 1
ATOM 1721 C C . VAL A 1 208 ? 10.952 7.157 -22.038 1.00 95.44 208 VAL A C 1
ATOM 1723 O O . VAL A 1 208 ? 11.911 7.876 -22.337 1.00 95.44 208 VAL A O 1
ATOM 1726 N N . PRO A 1 209 ? 10.120 7.477 -21.022 1.00 92.62 209 PRO A N 1
ATOM 1727 C CA . PRO A 1 209 ? 10.234 8.724 -20.255 1.00 92.62 209 PRO A CA 1
ATOM 1728 C C . PRO A 1 209 ? 11.499 8.821 -19.403 1.00 92.62 209 PRO A C 1
ATOM 1730 O O . PRO A 1 209 ? 12.138 9.872 -19.369 1.00 92.62 209 PRO A O 1
ATOM 1733 N N . ILE A 1 210 ? 11.854 7.740 -18.702 1.00 92.50 210 ILE A N 1
ATOM 1734 C CA . ILE A 1 210 ? 13.010 7.718 -17.802 1.00 92.50 210 ILE A CA 1
ATOM 1735 C C . ILE A 1 210 ? 14.286 7.525 -18.615 1.00 92.50 210 ILE A C 1
ATOM 1737 O O . ILE A 1 210 ? 14.421 6.558 -19.363 1.00 92.50 210 ILE A O 1
ATOM 1741 N N . LYS A 1 211 ? 15.242 8.443 -18.434 1.00 94.56 211 LYS A N 1
ATOM 1742 C CA . LYS A 1 211 ? 16.518 8.463 -19.161 1.00 94.56 211 LYS A CA 1
ATOM 1743 C C . LYS A 1 211 ? 17.298 7.150 -19.021 1.00 94.56 211 LYS A C 1
ATOM 1745 O O . LYS A 1 211 ? 17.724 6.602 -20.031 1.00 94.56 211 LYS A O 1
ATOM 1750 N N . ASP A 1 212 ? 17.416 6.619 -17.807 1.00 94.25 212 ASP A N 1
ATOM 1751 C CA . ASP A 1 212 ? 18.160 5.376 -17.555 1.00 94.25 212 ASP A CA 1
ATOM 1752 C C . ASP A 1 212 ? 17.506 4.157 -18.224 1.00 94.25 212 ASP A C 1
ATOM 1754 O O . ASP A 1 212 ? 18.189 3.270 -18.732 1.00 94.25 212 ASP A O 1
ATOM 1758 N N . ASP A 1 213 ? 16.173 4.098 -18.263 1.00 95.50 213 ASP A N 1
ATOM 1759 C CA . ASP A 1 213 ? 15.459 3.027 -18.968 1.00 95.50 213 ASP A CA 1
ATOM 1760 C C . ASP A 1 213 ? 15.549 3.199 -20.488 1.00 95.50 213 ASP A C 1
ATOM 1762 O O . ASP A 1 213 ? 15.634 2.213 -21.222 1.00 95.50 213 ASP A O 1
ATOM 1766 N N . ARG A 1 214 ? 15.576 4.447 -20.970 1.00 97.19 214 ARG A N 1
ATOM 1767 C CA . ARG A 1 214 ? 15.764 4.780 -22.385 1.00 97.19 214 ARG A CA 1
ATOM 1768 C C . ARG A 1 214 ? 17.149 4.379 -22.883 1.00 97.19 214 ARG A C 1
ATOM 1770 O O . ARG A 1 214 ? 17.254 3.771 -23.944 1.00 97.19 214 ARG A O 1
ATOM 1777 N N . ASN A 1 215 ? 18.200 4.673 -22.126 1.00 97.88 215 ASN A N 1
ATOM 1778 C CA . ASN A 1 215 ? 19.551 4.244 -22.471 1.00 97.88 215 ASN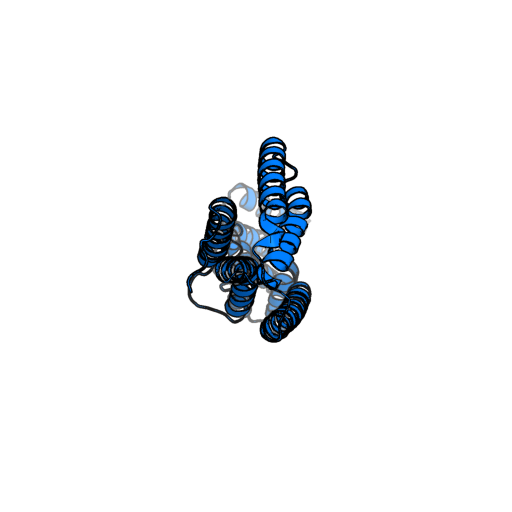 A CA 1
ATOM 1779 C C . ASN A 1 215 ? 19.654 2.716 -22.520 1.00 97.88 215 ASN A C 1
ATOM 1781 O O . ASN A 1 215 ? 20.153 2.163 -23.501 1.00 97.88 215 ASN A O 1
ATOM 1785 N N . ARG A 1 216 ? 19.096 2.024 -21.514 1.00 97.62 216 ARG A N 1
ATOM 1786 C CA . ARG A 1 216 ? 19.005 0.557 -21.509 1.00 97.62 216 ARG A CA 1
ATOM 1787 C C . ARG A 1 216 ? 18.210 0.027 -22.706 1.00 97.62 216 ARG A C 1
ATOM 1789 O O . ARG A 1 216 ? 18.610 -0.974 -23.291 1.00 97.62 216 ARG A O 1
ATOM 1796 N N . CYS A 1 217 ? 17.138 0.705 -23.121 1.00 98.44 217 CYS A N 1
ATOM 1797 C CA . CYS A 1 217 ? 16.397 0.375 -24.342 1.00 98.44 217 CYS A CA 1
ATOM 1798 C C . CYS A 1 217 ? 17.305 0.379 -25.580 1.00 98.44 217 CYS A C 1
ATOM 1800 O O . CYS A 1 217 ? 17.396 -0.634 -26.276 1.00 98.44 217 CYS A O 1
ATOM 1802 N N . TYR A 1 218 ? 18.018 1.486 -25.826 1.00 98.69 218 TYR A N 1
ATOM 1803 C CA . TYR A 1 218 ? 18.935 1.601 -26.964 1.00 98.69 218 TYR A CA 1
ATOM 1804 C C . TYR A 1 218 ? 20.069 0.582 -26.909 1.00 98.69 218 TYR A C 1
ATOM 1806 O O . TYR A 1 218 ? 20.399 0.002 -27.940 1.00 98.69 218 TYR A O 1
ATOM 1814 N N . LEU A 1 219 ? 20.621 0.320 -25.720 1.00 98.31 219 LEU A N 1
ATOM 1815 C CA . LEU A 1 219 ? 21.651 -0.696 -25.512 1.00 98.31 219 LEU A CA 1
ATOM 1816 C C . LEU A 1 219 ? 21.178 -2.071 -25.995 1.00 98.31 219 LEU A C 1
ATOM 1818 O O . LEU A 1 219 ? 21.831 -2.690 -26.834 1.00 98.31 219 LEU A O 1
ATOM 1822 N N . TYR A 1 220 ? 20.022 -2.539 -25.519 1.00 98.31 220 TYR A N 1
ATOM 1823 C CA . TYR A 1 220 ? 19.525 -3.869 -25.876 1.00 98.31 220 TYR A CA 1
ATOM 1824 C C . TYR A 1 220 ? 19.072 -3.957 -27.339 1.00 98.31 220 TYR A C 1
ATOM 1826 O O . TYR A 1 220 ? 19.340 -4.963 -27.997 1.00 98.31 220 TYR A O 1
ATOM 1834 N N . VAL A 1 221 ? 18.425 -2.915 -27.877 1.00 98.38 221 VAL A N 1
ATOM 1835 C CA . VAL A 1 221 ? 18.029 -2.871 -29.296 1.00 98.38 221 VAL A CA 1
ATOM 1836 C C . VAL A 1 221 ? 19.260 -2.826 -30.211 1.00 98.38 221 VAL A C 1
ATOM 1838 O O . VAL A 1 221 ? 19.302 -3.550 -31.204 1.00 98.38 221 VAL A O 1
ATOM 1841 N N . GLY A 1 222 ? 20.281 -2.038 -29.860 1.00 98.12 222 GLY A N 1
ATOM 1842 C CA . GLY A 1 222 ? 21.539 -1.919 -30.599 1.00 98.12 222 GLY A CA 1
ATOM 1843 C C . GLY A 1 222 ? 22.309 -3.235 -30.669 1.00 98.12 222 GLY A C 1
ATOM 1844 O O . GLY A 1 222 ? 22.691 -3.652 -31.762 1.00 98.12 222 GLY A O 1
ATOM 1845 N N . ILE A 1 223 ? 22.449 -3.934 -29.535 1.00 98.12 223 ILE A N 1
ATOM 1846 C CA . ILE A 1 223 ? 23.060 -5.273 -29.476 1.00 98.12 223 ILE A CA 1
ATOM 1847 C C . ILE A 1 223 ? 22.259 -6.269 -30.323 1.00 98.12 223 ILE A C 1
ATOM 1849 O O . ILE A 1 223 ? 22.832 -6.976 -31.151 1.00 98.12 223 ILE A O 1
ATOM 1853 N N . LYS A 1 224 ? 20.928 -6.298 -30.173 1.00 97.44 224 LYS A N 1
ATOM 1854 C CA . LYS A 1 224 ? 20.050 -7.239 -30.890 1.00 97.44 224 LYS A CA 1
ATOM 1855 C C . LYS A 1 224 ? 20.077 -7.044 -32.410 1.00 97.44 224 LYS A C 1
ATOM 1857 O O . LYS A 1 224 ? 20.016 -8.026 -33.144 1.00 97.44 224 LYS A O 1
ATOM 1862 N N . LEU A 1 225 ? 20.169 -5.799 -32.881 1.00 97.62 225 LEU A N 1
ATOM 1863 C CA . LEU A 1 225 ? 20.270 -5.459 -34.305 1.00 97.62 225 LEU A CA 1
ATOM 1864 C C . LEU A 1 225 ? 21.714 -5.412 -34.828 1.00 97.62 225 LEU A C 1
ATOM 1866 O O . LEU A 1 225 ? 21.906 -5.216 -36.026 1.00 97.62 225 LEU A O 1
ATOM 1870 N N . LYS A 1 226 ? 22.718 -5.559 -33.952 1.00 97.56 226 LYS A N 1
ATOM 1871 C CA . LYS A 1 226 ? 24.146 -5.371 -34.259 1.00 97.56 226 LYS A CA 1
ATOM 1872 C C . LYS A 1 226 ? 24.448 -4.029 -34.944 1.00 97.56 226 LYS A C 1
ATOM 1874 O O . LYS A 1 226 ? 25.316 -3.949 -35.808 1.00 97.56 226 LYS A O 1
ATOM 1879 N N . ASN A 1 227 ? 23.726 -2.970 -34.572 1.00 98.00 227 ASN A N 1
ATOM 1880 C CA . ASN A 1 227 ? 23.853 -1.655 -35.199 1.00 98.00 227 ASN A CA 1
ATOM 1881 C C . ASN A 1 227 ? 24.474 -0.634 -34.236 1.00 98.00 227 ASN A C 1
ATOM 1883 O O . ASN A 1 227 ? 23.838 -0.176 -33.285 1.00 98.00 227 ASN A O 1
ATOM 1887 N N . THR A 1 228 ? 25.712 -0.242 -34.526 1.00 97.81 228 THR A N 1
ATOM 1888 C CA . THR A 1 228 ? 26.493 0.706 -33.725 1.00 97.81 228 THR A CA 1
ATOM 1889 C C . THR A 1 228 ? 25.905 2.115 -33.711 1.00 97.81 228 THR A C 1
ATOM 1891 O O . THR A 1 228 ? 26.050 2.799 -32.701 1.00 97.81 228 THR A O 1
ATOM 1894 N N . SER A 1 229 ? 25.172 2.527 -34.755 1.00 98.19 229 SER A N 1
ATOM 1895 C CA . SER A 1 229 ? 24.535 3.851 -34.805 1.00 98.19 229 SER A CA 1
ATOM 1896 C C . SER A 1 229 ? 23.422 4.006 -33.765 1.00 98.19 229 SER A C 1
ATOM 1898 O O . SER A 1 229 ? 23.031 5.118 -33.423 1.00 98.19 229 SER A O 1
ATOM 1900 N N . ILE A 1 230 ? 22.878 2.893 -33.257 1.00 98.31 230 ILE A N 1
ATOM 1901 C CA . ILE A 1 230 ? 21.878 2.915 -32.185 1.00 98.31 230 ILE A CA 1
ATOM 1902 C C . ILE A 1 230 ? 22.554 3.231 -30.847 1.00 98.31 230 ILE A C 1
ATOM 1904 O O . ILE A 1 230 ? 22.006 4.020 -30.076 1.00 98.31 230 ILE A O 1
ATOM 1908 N N . CYS A 1 231 ? 23.760 2.697 -30.608 1.00 98.31 231 CYS A N 1
ATOM 1909 C CA . CYS A 1 231 ? 24.555 2.977 -29.408 1.00 98.31 231 CYS A CA 1
ATOM 1910 C C . CYS A 1 231 ? 24.924 4.463 -29.284 1.00 98.31 231 CYS A C 1
ATOM 1912 O O . CYS A 1 231 ? 25.129 4.953 -28.177 1.00 98.31 231 CYS A O 1
ATOM 1914 N N . ASP A 1 232 ? 24.975 5.201 -30.397 1.00 98.31 232 ASP A N 1
ATOM 1915 C CA . ASP A 1 232 ? 25.238 6.640 -30.378 1.00 98.31 232 ASP A CA 1
ATOM 1916 C C . ASP A 1 232 ? 24.144 7.467 -29.699 1.00 98.31 232 ASP A C 1
ATOM 1918 O O . ASP A 1 232 ? 24.437 8.563 -29.228 1.00 98.31 232 ASP A O 1
ATOM 1922 N N . ASN A 1 233 ? 22.925 6.928 -29.575 1.00 98.12 233 ASN A N 1
ATOM 1923 C CA . ASN A 1 233 ? 21.811 7.581 -28.878 1.00 98.12 233 ASN A CA 1
ATOM 1924 C C . ASN A 1 233 ? 21.829 7.368 -27.352 1.00 98.12 233 ASN A C 1
ATOM 1926 O O . ASN A 1 233 ? 20.898 7.795 -26.668 1.00 98.12 233 ASN A O 1
ATOM 1930 N N . ILE A 1 234 ? 22.832 6.664 -26.817 1.00 98.25 234 ILE A N 1
ATOM 1931 C CA . ILE A 1 234 ? 22.978 6.427 -25.379 1.00 98.25 234 ILE A CA 1
ATOM 1932 C C . ILE A 1 234 ? 23.720 7.609 -24.752 1.00 98.25 234 ILE A C 1
ATOM 1934 O O . ILE A 1 234 ? 24.878 7.862 -25.077 1.00 98.25 234 ILE A O 1
ATOM 1938 N N . ASP A 1 235 ? 23.063 8.295 -23.815 1.00 97.81 235 ASP A N 1
ATOM 1939 C CA . ASP A 1 235 ? 23.617 9.479 -23.141 1.00 97.81 235 ASP A CA 1
ATOM 1940 C C . ASP A 1 235 ? 24.651 9.133 -22.048 1.00 97.81 235 ASP A C 1
ATOM 1942 O O . ASP A 1 235 ? 25.363 10.009 -21.567 1.00 97.81 235 ASP A O 1
ATOM 1946 N N . ASN A 1 236 ? 24.661 7.888 -21.563 1.00 97.62 236 ASN A N 1
ATOM 1947 C CA . ASN A 1 236 ? 25.554 7.424 -20.501 1.00 97.62 236 ASN A CA 1
ATOM 1948 C C . ASN A 1 236 ? 26.767 6.711 -21.115 1.00 97.62 236 ASN A C 1
ATOM 1950 O O . ASN A 1 236 ? 26.613 5.657 -21.730 1.00 97.62 236 ASN A O 1
ATOM 1954 N N . ASP A 1 237 ? 27.972 7.246 -20.909 1.00 97.94 237 ASP A N 1
ATOM 1955 C CA . ASP A 1 237 ? 29.201 6.722 -21.522 1.00 97.94 237 ASP A CA 1
ATOM 1956 C C . ASP A 1 237 ? 29.507 5.266 -21.143 1.00 97.94 237 ASP A C 1
ATOM 1958 O O . ASP A 1 237 ? 29.993 4.495 -21.973 1.00 97.94 237 ASP A O 1
ATOM 1962 N N . TYR A 1 238 ? 29.191 4.865 -19.907 1.00 97.75 238 TYR A N 1
ATOM 1963 C CA . TYR A 1 238 ? 29.384 3.489 -19.453 1.00 97.75 238 TYR A CA 1
ATOM 1964 C C . TYR A 1 238 ? 28.455 2.526 -20.206 1.00 97.75 238 TYR A C 1
ATOM 1966 O O . TYR A 1 238 ? 28.911 1.529 -20.767 1.00 97.75 238 TYR A O 1
ATO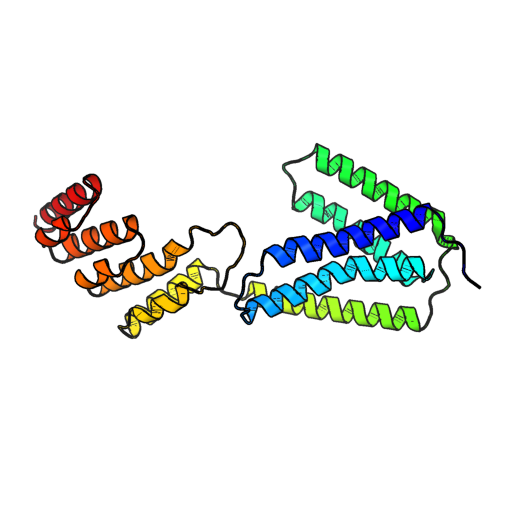M 1974 N N . GLU A 1 239 ? 27.163 2.850 -20.299 1.00 97.88 239 GLU A N 1
ATOM 1975 C CA . GLU A 1 239 ? 26.194 2.053 -21.066 1.00 97.88 239 GLU A CA 1
ATOM 1976 C C . GLU A 1 239 ? 26.502 2.072 -22.570 1.00 97.88 239 GLU A C 1
ATOM 1978 O O . GLU A 1 239 ? 26.386 1.050 -23.248 1.00 97.88 239 GLU A O 1
ATOM 1983 N N . LYS A 1 240 ? 26.980 3.203 -23.095 1.00 98.38 240 LYS A N 1
ATOM 1984 C CA . LYS A 1 240 ? 27.421 3.329 -24.486 1.00 98.38 240 LYS A CA 1
ATOM 1985 C C . LYS A 1 240 ? 28.603 2.400 -24.783 1.00 98.38 240 LYS A C 1
ATOM 1987 O O . LYS A 1 240 ? 28.577 1.673 -25.777 1.00 98.38 240 LYS A O 1
ATOM 1992 N N . GLY A 1 241 ? 29.596 2.352 -23.892 1.00 98.19 241 GLY A N 1
ATOM 1993 C CA . GLY A 1 241 ? 30.715 1.410 -23.968 1.00 98.19 241 GLY A CA 1
ATOM 1994 C C . GLY A 1 241 ? 30.263 -0.054 -23.948 1.00 98.19 241 GLY A C 1
ATOM 1995 O O . GLY A 1 241 ? 30.703 -0.841 -24.791 1.00 98.19 241 GLY A O 1
ATOM 1996 N N . MET A 1 242 ? 29.329 -0.404 -23.054 1.00 98.19 242 MET A N 1
ATOM 1997 C CA . MET A 1 242 ? 28.733 -1.748 -23.002 1.00 98.19 242 MET A CA 1
ATOM 1998 C C . MET A 1 242 ? 28.013 -2.122 -24.304 1.00 98.19 242 MET A C 1
ATOM 2000 O O . MET A 1 242 ? 28.137 -3.256 -24.759 1.00 98.19 242 MET A O 1
ATOM 2004 N N . CYS A 1 243 ? 27.304 -1.180 -24.933 1.00 98.50 243 CYS A N 1
ATOM 2005 C CA . CYS A 1 243 ? 26.615 -1.411 -26.204 1.00 98.50 243 CYS A CA 1
ATOM 2006 C C . CYS A 1 243 ? 27.596 -1.805 -27.323 1.00 98.50 243 CYS A C 1
ATOM 2008 O O . CYS A 1 243 ? 27.399 -2.823 -27.987 1.00 98.50 243 CYS A O 1
ATOM 2010 N N . TYR A 1 244 ? 28.699 -1.065 -27.496 1.00 98.31 244 TYR A N 1
ATOM 2011 C CA . TYR A 1 244 ? 29.713 -1.413 -28.501 1.00 98.31 244 TYR A CA 1
ATOM 2012 C C . TYR A 1 244 ? 30.427 -2.733 -28.204 1.00 98.31 244 TYR A C 1
ATOM 2014 O O . TYR A 1 244 ? 30.703 -3.489 -29.136 1.00 98.31 244 TYR A O 1
ATOM 2022 N N . GLY A 1 245 ? 30.733 -3.004 -26.931 1.00 97.88 245 GLY A N 1
ATOM 2023 C CA . GLY A 1 245 ? 31.312 -4.280 -26.506 1.00 97.88 245 GLY A CA 1
ATOM 2024 C C . GLY A 1 245 ? 30.396 -5.451 -26.861 1.00 97.88 245 GLY A C 1
ATOM 2025 O O . GLY A 1 245 ? 30.800 -6.342 -27.603 1.00 97.88 245 GLY A O 1
ATOM 2026 N N . GLY A 1 246 ? 29.124 -5.373 -26.460 1.00 97.75 246 GLY A N 1
ATOM 2027 C CA . GLY A 1 246 ? 28.135 -6.416 -26.733 1.00 97.75 246 GLY A CA 1
ATOM 2028 C C . GLY A 1 246 ? 27.899 -6.681 -28.225 1.00 97.75 246 GLY A C 1
ATOM 2029 O O . GLY A 1 246 ? 27.674 -7.826 -28.609 1.00 97.75 246 GLY A O 1
ATOM 2030 N N . ILE A 1 247 ? 27.993 -5.664 -29.093 1.00 97.50 247 ILE A N 1
ATOM 2031 C CA . ILE A 1 247 ? 27.903 -5.859 -30.553 1.00 97.50 247 ILE A CA 1
ATOM 2032 C C . ILE A 1 247 ? 29.111 -6.637 -31.096 1.00 97.50 247 ILE A C 1
ATOM 2034 O O . ILE A 1 247 ? 28.932 -7.495 -31.966 1.00 97.50 247 ILE A O 1
ATOM 2038 N N . LYS A 1 248 ? 30.327 -6.349 -30.609 1.00 97.19 248 LYS A N 1
ATOM 2039 C CA . LYS A 1 248 ? 31.546 -7.070 -31.015 1.00 97.19 248 LYS A CA 1
ATOM 2040 C C . LYS A 1 248 ? 31.463 -8.538 -30.605 1.00 97.19 248 LYS A C 1
ATOM 2042 O O . LYS A 1 248 ? 31.648 -9.398 -31.461 1.00 97.19 248 LYS A O 1
ATOM 2047 N N . ASP A 1 249 ? 31.088 -8.799 -29.355 1.00 96.62 249 ASP A N 1
ATOM 2048 C CA . ASP A 1 249 ? 30.978 -10.154 -28.801 1.00 96.62 249 ASP A CA 1
ATOM 2049 C C . ASP A 1 249 ? 29.868 -10.972 -29.480 1.00 96.62 249 ASP A C 1
ATOM 2051 O O . ASP A 1 249 ? 30.013 -12.166 -29.707 1.00 96.62 249 ASP A O 1
ATOM 2055 N N . ALA A 1 250 ? 28.754 -10.340 -29.865 1.00 93.88 250 ALA A N 1
ATOM 2056 C CA . ALA A 1 250 ? 27.687 -11.019 -30.603 1.00 93.88 250 ALA A CA 1
ATOM 2057 C C . ALA A 1 250 ? 28.048 -11.315 -32.074 1.00 93.88 250 ALA A C 1
ATOM 2059 O O . ALA A 1 250 ? 27.278 -11.991 -32.766 1.00 93.88 250 ALA A O 1
ATOM 2060 N N . SER A 1 251 ? 29.141 -10.742 -32.588 1.00 89.81 251 SER A N 1
ATOM 2061 C CA . SER A 1 251 ? 29.572 -10.855 -33.990 1.00 89.81 251 SER A CA 1
ATOM 2062 C C . SER A 1 251 ? 30.756 -11.797 -34.201 1.00 89.81 251 SER A C 1
ATOM 2064 O O . SER A 1 251 ? 31.006 -12.160 -35.351 1.00 89.81 251 SER A O 1
ATOM 2066 N N . SER A 1 252 ? 31.458 -12.174 -33.130 1.00 86.81 252 SER A N 1
ATOM 2067 C CA . SER A 1 252 ? 32.430 -13.275 -33.108 1.00 86.81 252 SER A CA 1
ATOM 2068 C C . SER A 1 252 ? 31.739 -14.629 -33.049 1.00 86.81 252 SER A C 1
ATOM 2070 O O . SER A 1 252 ? 32.206 -15.545 -33.757 1.00 86.81 252 SER A O 1
#

Sequence (252 aa):
MARYIPASLMAIVLIFLARGIYWAYTFSDYFESPWEFGDIVVLLFILVVSSFYIIPAMGILQGRKYGYYLALFMLSLEIPLSLLLFPIYPLAILFGALILALLFYFLLKNRSYFQEFDKTDKKVIFGLVLGVILFLLSYGYWLTLPTPQEYYKMISKEAREKGDWRICDKLKDGIFWVKGWERVGGYRSECIKDFAIYKSDPEMCKKVPIKDDRNRCYLYVGIKLKNTSICDNIDNDYEKGMCYGGIKDASS

Foldseek 3Di:
DQDDAPPLLVVLLVVLLVVLVVLLVVQVVLDDDDDDPLNVLSNLLSNLVSCLSNVLSVCSSVLAPLSLVSSVVVLVVVLVVVCVPCVPCVPVSVVSVVVSVSSVVSSVVCVVSHDDHDPVSVVVVVVNVVSVVVSVVSVVVVVVDDDPVVVLVVQLVVCQVVVHLCSLCCQVPDDDSPPPVVVSLVSSLQSLLSSCLSVLPLVSLVVRPDLVSSLVSLLSSCLVVLPLVSLVPRPDVVSSVSSPVSSVVSVD